Protein AF-0000000080413010 (afdb_homodimer)

Secondary structure (DSSP, 8-state):
--------S----EEESSSEEEETTBGGGSEEEEEEEE-SSS-EEEEEEES-TTTEEESS-EEEE-TTEEEEEEEEE---SGGGTT-EEEEEEEEEETTT--EEEEEEEEEEEESSS--TT----------------------------------------------/--------S----EEESSSEEEETTBGGGSEEEEEEEE-SSS-EEEEEEES-TTTEEESS-EEEE-TTEEEEEEEEE---SGGGTT-EEEEEEEEEETTT--EEEEEEEEEEEESSS--TT----------------------------------------------

InterPro domains:
  IPR000535 Major sperm protein (MSP) domain [PF00635] (22-97)
  IPR008962 PapD-like superfamily [SSF49354] (6-114)
  IPR013783 Immunoglobulin-like fold [G3DSA:2.60.40.10] (15-128)
  IPR039283 Motile sperm domain-containing protein 1/3 [PTHR34441] (8-125)

Organism: Rhodnius prolixus (NCBI:txid13249)

Structure (mmCIF, N/CA/C/O backbone):
data_AF-0000000080413010-model_v1
#
loop_
_entity.id
_entity.type
_entity.pdbx_description
1 polymer 'Motile sperm domain-containing protein 1'
#
loop_
_atom_site.group_PDB
_atom_site.id
_atom_site.type_symbol
_atom_site.label_atom_id
_atom_site.label_alt_id
_atom_site.label_comp_id
_atom_site.label_asym_id
_atom_site.label_entity_id
_atom_site.label_seq_id
_atom_site.pdbx_PDB_ins_code
_atom_site.Cartn_x
_atom_site.Cartn_y
_atom_site.Cartn_z
_atom_site.occupancy
_atom_site.B_iso_or_equiv
_atom_site.auth_seq_id
_atom_site.auth_comp_id
_atom_site.auth_asym_id
_atom_site.auth_atom_id
_atom_site.pdbx_PDB_model_num
ATOM 1 N N . MET A 1 1 ? 30.672 28.297 -2.062 1 22.7 1 MET A N 1
ATOM 2 C CA . MET A 1 1 ? 29.938 27.234 -1.365 1 22.7 1 MET A CA 1
ATOM 3 C C . MET A 1 1 ? 28.625 27.75 -0.813 1 22.7 1 MET A C 1
ATOM 5 O O . MET A 1 1 ? 28.594 28.719 -0.043 1 22.7 1 MET A O 1
ATOM 9 N N . GLN A 1 2 ? 27.594 27.922 -1.609 1 31.22 2 GLN A N 1
ATOM 10 C CA . GLN A 1 2 ? 26.359 28.547 -1.112 1 31.22 2 GLN A CA 1
ATOM 11 C C . GLN A 1 2 ? 25.953 27.938 0.227 1 31.22 2 GLN A C 1
ATOM 13 O O . GLN A 1 2 ? 26.219 26.766 0.498 1 31.22 2 GLN A O 1
ATOM 18 N N . PRO A 1 3 ? 25.844 28.703 1.317 1 36.03 3 PRO A N 1
ATOM 19 C CA . PRO A 1 3 ? 25.438 28.109 2.598 1 36.03 3 PRO A CA 1
ATOM 20 C C . PRO A 1 3 ? 24.438 26.969 2.438 1 36.03 3 PRO A C 1
ATOM 22 O O . PRO A 1 3 ? 23.609 26.984 1.523 1 36.03 3 PRO A O 1
ATOM 25 N N . GLY A 1 4 ? 24.781 25.688 2.453 1 37.66 4 GLY A N 1
ATOM 26 C CA . GLY A 1 4 ? 23.875 24.547 2.457 1 37.66 4 GLY A CA 1
ATOM 27 C C . GLY A 1 4 ? 22.516 24.875 3.029 1 37.66 4 GLY A C 1
ATOM 28 O O . GLY A 1 4 ? 22.406 25.609 4.016 1 37.66 4 GLY A O 1
ATOM 29 N N . THR A 1 5 ? 21.578 25.375 2.34 1 41.53 5 THR A N 1
ATOM 30 C CA . THR A 1 5 ? 20.234 25.703 2.773 1 41.53 5 THR A CA 1
ATOM 31 C C . THR A 1 5 ? 19.828 24.828 3.967 1 41.53 5 THR A C 1
ATOM 33 O O . THR A 1 5 ? 19.641 23.625 3.828 1 41.53 5 THR A O 1
ATOM 36 N N . ALA A 1 6 ? 20.562 24.797 5.023 1 43.78 6 ALA A N 1
ATOM 37 C CA . ALA A 1 6 ? 20.266 24.234 6.336 1 43.78 6 ALA A CA 1
ATOM 38 C C . ALA A 1 6 ? 18.766 24.312 6.629 1 43.78 6 ALA A C 1
ATOM 40 O O . ALA A 1 6 ? 18.172 25.391 6.535 1 43.78 6 ALA A O 1
ATOM 41 N N . LEU A 1 7 ? 17.938 23.391 6.223 1 51.72 7 LEU A N 1
ATOM 42 C CA . LEU A 1 7 ? 16.609 23.266 6.793 1 51.72 7 LEU A CA 1
ATOM 43 C C . LEU A 1 7 ? 16.609 23.578 8.281 1 51.72 7 LEU A C 1
ATOM 45 O O . LEU A 1 7 ? 17.016 22.75 9.094 1 51.72 7 LEU A O 1
ATOM 49 N N . ASP A 1 8 ? 17.422 24.438 8.703 1 50.59 8 ASP A N 1
ATOM 50 C CA . ASP A 1 8 ? 17.438 24.812 10.117 1 50.59 8 ASP A CA 1
ATOM 51 C C . ASP A 1 8 ? 16.047 24.672 10.727 1 50.59 8 ASP A C 1
ATOM 53 O O . ASP A 1 8 ? 15.914 24.406 11.93 1 50.59 8 ASP A O 1
ATOM 57 N N . GLY A 1 9 ? 14.938 25.031 9.977 1 58.34 9 GLY A N 1
ATOM 58 C CA . GLY A 1 9 ? 13.594 25.109 10.531 1 58.34 9 GLY A CA 1
ATOM 59 C C . GLY A 1 9 ? 12.734 23.891 10.195 1 58.34 9 GLY A C 1
ATOM 60 O O . GLY A 1 9 ? 13.133 23.047 9.391 1 58.34 9 GLY A O 1
ATOM 61 N N . LYS A 1 10 ? 11.695 23.703 11.078 1 82.38 10 LYS A N 1
ATOM 62 C CA . LYS A 1 10 ? 10.664 22.672 11.016 1 82.38 10 LYS A CA 1
ATOM 63 C C . LYS A 1 10 ? 9.977 22.656 9.656 1 82.38 10 LYS A C 1
ATOM 65 O O . LYS A 1 10 ? 9.398 23.672 9.242 1 82.38 10 LYS A O 1
ATOM 70 N N . VAL A 1 11 ? 10.492 21.875 8.664 1 91.06 11 VAL A N 1
ATOM 71 C CA . VAL A 1 11 ? 9.844 21.812 7.355 1 91.06 11 VAL A CA 1
ATOM 72 C C . VAL A 1 11 ? 8.539 21.016 7.473 1 91.06 11 VAL A C 1
ATOM 74 O O . VAL A 1 11 ? 8.406 20.141 8.336 1 91.06 11 VAL A O 1
ATOM 77 N N . PRO A 1 12 ? 7.609 21.5 6.633 1 95.31 12 PRO A N 1
ATOM 78 C CA . PRO A 1 12 ? 6.363 20.734 6.621 1 95.31 12 PRO A CA 1
ATOM 79 C C . PRO A 1 12 ? 6.551 19.297 6.121 1 95.31 12 PRO A C 1
ATOM 81 O O . PRO A 1 12 ? 7.438 19.047 5.301 1 95.31 12 PRO A O 1
ATOM 84 N N . VAL A 1 13 ? 5.812 18.453 6.656 1 97.69 13 VAL A N 1
ATOM 85 C CA . VAL A 1 13 ? 5.734 17.062 6.203 1 97.69 13 VAL A CA 1
ATOM 86 C C . VAL A 1 13 ? 4.422 16.844 5.453 1 97.69 13 VAL A C 1
ATOM 88 O O . VAL A 1 13 ? 3.342 17.094 5.992 1 97.69 13 VAL A O 1
ATOM 91 N N . PHE A 1 14 ? 4.559 16.359 4.195 1 97.62 14 PHE A N 1
ATOM 92 C CA . PHE A 1 14 ? 3.383 16.156 3.354 1 97.62 14 PHE A CA 1
ATOM 93 C C . PHE A 1 14 ? 3.051 14.672 3.23 1 97.62 14 PHE A C 1
ATOM 95 O O . PHE A 1 14 ? 3.83 13.898 2.666 1 97.62 14 PHE A O 1
ATOM 102 N N . ALA A 1 15 ? 2.012 14.312 3.781 1 98.19 15 ALA A N 1
ATOM 103 C CA . ALA A 1 15 ? 1.526 12.93 3.779 1 98.19 15 ALA A CA 1
ATOM 104 C C . ALA A 1 15 ? 0.017 12.883 3.564 1 98.19 15 ALA A C 1
ATOM 106 O O . ALA A 1 15 ? -0.732 13.625 4.203 1 98.19 15 ALA A O 1
ATOM 107 N N . PHE A 1 16 ? -0.378 12.016 2.611 1 96.94 16 PHE A N 1
ATOM 108 C CA . PHE A 1 16 ? -1.801 11.891 2.32 1 96.94 16 PHE A CA 1
ATOM 109 C C . PHE A 1 16 ? -2.209 10.43 2.23 1 96.94 16 PHE A C 1
ATOM 111 O O . PHE A 1 16 ? -1.472 9.602 1.683 1 96.94 16 PHE A O 1
ATOM 118 N N . PRO A 1 17 ? -3.424 10.086 2.662 1 96.94 17 PRO A N 1
ATOM 119 C CA . PRO A 1 17 ? -4.387 10.992 3.291 1 96.94 17 PRO A CA 1
ATOM 120 C C . PRO A 1 17 ? -3.928 11.492 4.66 1 96.94 17 PRO A C 1
ATOM 122 O O . PRO A 1 17 ? -2.857 11.094 5.137 1 96.94 17 PRO A O 1
ATOM 125 N N . SER A 1 18 ? -4.68 12.375 5.254 1 97.25 18 SER A N 1
ATOM 126 C CA . SER A 1 18 ? -4.293 13.008 6.512 1 97.25 18 SER A CA 1
ATOM 127 C C . SER A 1 18 ? -4.695 12.156 7.707 1 97.25 18 SER A C 1
ATOM 129 O O . SER A 1 18 ? -4.332 12.461 8.844 1 97.25 18 SER A O 1
ATOM 131 N N . SER A 1 19 ? -5.445 11.086 7.473 1 97.88 19 SER A N 1
ATOM 132 C CA . SER A 1 19 ? -5.824 10.109 8.484 1 97.88 19 SER A CA 1
ATOM 133 C C . SER A 1 19 ? -5.914 8.711 7.895 1 97.88 19 SER A C 1
ATOM 135 O O . SER A 1 19 ? -6.02 8.547 6.676 1 97.88 19 SER A O 1
ATOM 137 N N . VAL A 1 20 ? -5.824 7.785 8.758 1 97.88 20 VAL A N 1
ATOM 138 C CA . VAL A 1 20 ? -5.941 6.395 8.328 1 97.88 20 VAL A CA 1
ATOM 139 C C . VAL A 1 20 ? -7.117 5.73 9.039 1 97.88 20 VAL A C 1
ATOM 141 O O . VAL A 1 20 ? -7.074 5.512 10.25 1 97.88 20 VAL A O 1
ATOM 144 N N . ASP A 1 21 ? -8.086 5.41 8.289 1 97.38 21 ASP A N 1
ATOM 145 C CA . ASP A 1 21 ? -9.289 4.824 8.867 1 97.38 21 ASP A CA 1
ATOM 146 C C . ASP A 1 21 ? -9.438 3.363 8.453 1 97.38 21 ASP A C 1
ATOM 148 O O . ASP A 1 21 ? -9.258 3.02 7.285 1 97.38 21 ASP A O 1
ATOM 152 N N . PHE A 1 22 ? -9.773 2.562 9.383 1 97.69 22 PHE A N 1
ATOM 153 C CA . PHE A 1 22 ? -10.078 1.148 9.219 1 97.69 22 PHE A CA 1
ATOM 154 C C . PHE A 1 22 ? -11.516 0.852 9.633 1 97.69 22 PHE A C 1
ATOM 156 O O . PHE A 1 22 ? -12.086 1.561 10.461 1 97.69 22 PHE A O 1
ATOM 163 N N . TYR A 1 23 ? -11.969 -0.19 9.055 1 96.69 23 TYR A N 1
ATOM 164 C CA . TYR A 1 23 ? -13.336 -0.583 9.383 1 96.69 23 TYR A CA 1
ATOM 165 C C . TYR A 1 23 ? -13.414 -2.078 9.664 1 96.69 23 TYR A C 1
ATOM 167 O O . TYR A 1 23 ? -13.047 -2.896 8.82 1 96.69 23 TYR A O 1
ATOM 175 N N . LEU A 1 24 ? -13.906 -2.424 10.797 1 97.12 24 LEU A N 1
ATOM 176 C CA . LEU A 1 24 ? -13.992 -3.812 11.227 1 97.12 24 LEU A CA 1
ATOM 177 C C . LEU A 1 24 ? -14.789 -4.645 10.234 1 97.12 24 LEU A C 1
ATOM 179 O O . LEU A 1 24 ? -14.477 -5.812 9.992 1 97.12 24 LEU A O 1
ATOM 183 N N . GLY A 1 25 ? -15.758 -4.027 9.578 1 95.19 25 GLY A N 1
ATOM 184 C CA . GLY A 1 25 ? -16.641 -4.742 8.664 1 95.19 25 GLY A CA 1
ATOM 185 C C . GLY A 1 25 ? -16.125 -4.762 7.234 1 95.19 25 GLY A C 1
ATOM 186 O O . GLY A 1 25 ? -16.797 -5.281 6.336 1 95.19 25 GLY A O 1
ATOM 187 N N . SER A 1 26 ? -14.953 -4.234 6.949 1 93.56 26 SER A N 1
ATOM 188 C CA . SER A 1 26 ? -14.398 -4.164 5.602 1 93.56 26 SER A CA 1
ATOM 189 C C . SER A 1 26 ? -12.922 -4.539 5.594 1 93.56 26 SER A C 1
ATOM 191 O O . SER A 1 26 ? -12.055 -3.682 5.797 1 93.56 26 SER A O 1
ATOM 193 N N . GLN A 1 27 ? -12.648 -5.738 5.242 1 92.81 27 GLN A N 1
ATOM 194 C CA . GLN A 1 27 ? -11.289 -6.273 5.285 1 92.81 27 GLN A CA 1
ATOM 195 C C . GLN A 1 27 ? -10.367 -5.504 4.344 1 92.81 27 GLN A C 1
ATOM 197 O O . GLN A 1 27 ? -9.156 -5.453 4.562 1 92.81 27 GLN A O 1
ATOM 202 N N . SER A 1 28 ? -10.992 -4.855 3.295 1 92.56 28 SER A N 1
ATOM 203 C CA . SER A 1 28 ? -10.195 -4.109 2.324 1 92.56 28 SER A CA 1
ATOM 204 C C . SER A 1 28 ? -9.531 -2.898 2.969 1 92.56 28 SER A C 1
ATOM 206 O O . SER A 1 28 ? -8.617 -2.305 2.391 1 92.56 28 SER A O 1
ATOM 208 N N . THR A 1 29 ? -10 -2.541 4.129 1 95.31 29 THR A N 1
ATOM 209 C CA . THR A 1 29 ? -9.453 -1.356 4.781 1 95.31 29 THR A CA 1
ATOM 210 C C . THR A 1 29 ? -8.367 -1.742 5.777 1 95.31 29 THR A C 1
ATOM 212 O O . THR A 1 29 ? -7.742 -0.874 6.395 1 95.31 29 THR A O 1
ATOM 215 N N . TYR A 1 30 ? -8.117 -3.016 5.977 1 97.31 30 TYR A N 1
ATOM 216 C CA . TYR A 1 30 ? -7.18 -3.467 6.996 1 97.31 30 TYR A CA 1
ATOM 217 C C . TYR A 1 30 ? -5.75 -3.08 6.633 1 97.31 30 TYR A C 1
ATOM 219 O O . TYR A 1 30 ? -4.859 -3.104 7.484 1 97.31 30 TYR A O 1
ATOM 227 N N . LYS A 1 31 ? -5.582 -2.861 5.371 1 97.38 31 LYS A N 1
ATOM 228 C CA . LYS A 1 31 ? -4.324 -2.363 4.828 1 97.38 31 LYS A CA 1
ATOM 229 C C . LYS A 1 31 ? -4.527 -1.04 4.094 1 97.38 31 LYS A C 1
ATOM 231 O O . LYS A 1 31 ? -5.297 -0.967 3.135 1 97.38 31 LYS A O 1
ATOM 236 N N . ARG A 1 32 ? -3.846 -0.031 4.551 1 96.88 32 ARG A N 1
ATOM 237 C CA . ARG A 1 32 ? -4.012 1.3 3.975 1 96.88 32 ARG A CA 1
ATOM 238 C C . ARG A 1 32 ? -2.682 1.84 3.455 1 96.88 32 ARG A C 1
ATOM 240 O O . ARG A 1 32 ? -1.619 1.483 3.967 1 96.88 32 ARG A O 1
ATOM 247 N N . VAL A 1 33 ? -2.814 2.75 2.514 1 98.12 33 VAL A N 1
ATOM 248 C CA . VAL A 1 33 ? -1.623 3.355 1.928 1 98.12 33 VAL A CA 1
ATOM 249 C C . VAL A 1 33 ? -1.579 4.844 2.27 1 98.12 33 VAL A C 1
ATOM 251 O O . VAL A 1 33 ? -2.57 5.559 2.094 1 98.12 33 VAL A O 1
ATOM 254 N N . VAL A 1 34 ? -0.481 5.289 2.742 1 98.12 34 VAL A N 1
ATOM 255 C CA . VAL A 1 34 ? -0.185 6.711 2.908 1 98.12 34 VAL A CA 1
ATOM 256 C C . VAL A 1 34 ? 0.979 7.105 2.004 1 98.12 34 VAL A C 1
ATOM 258 O O . VAL A 1 34 ? 2.02 6.441 1.992 1 98.12 34 VAL A O 1
ATOM 261 N N . THR A 1 35 ? 0.811 8.133 1.297 1 98 35 THR A N 1
ATOM 262 C CA . THR A 1 35 ? 1.864 8.617 0.412 1 98 35 THR A CA 1
ATOM 263 C C . THR A 1 35 ? 2.613 9.781 1.052 1 98 35 THR A C 1
ATOM 265 O O . THR A 1 35 ? 2 10.766 1.466 1 98 35 THR A O 1
ATOM 268 N N . LEU A 1 36 ? 3.852 9.672 1.172 1 98.5 36 LEU A N 1
ATOM 269 C CA . LEU A 1 36 ? 4.742 10.711 1.671 1 98.5 36 LEU A CA 1
ATOM 270 C C . LEU A 1 36 ? 5.434 11.43 0.519 1 98.5 36 LEU A C 1
ATOM 272 O O . LEU A 1 36 ? 5.992 10.789 -0.375 1 98.5 36 LEU A O 1
ATOM 276 N N . TYR A 1 37 ? 5.422 12.742 0.622 1 97.88 37 TYR A N 1
ATOM 277 C CA . TYR A 1 37 ? 5.988 13.539 -0.458 1 97.88 37 TYR A CA 1
ATOM 278 C C . TYR A 1 37 ? 7.223 14.305 0.015 1 97.88 37 TYR A C 1
ATOM 280 O O . TYR A 1 37 ? 7.242 14.828 1.128 1 97.88 37 TYR A O 1
ATOM 288 N N . ASN A 1 38 ? 8.203 14.359 -0.844 1 97.81 38 ASN A N 1
ATOM 289 C CA . ASN A 1 38 ? 9.32 15.297 -0.725 1 97.81 38 ASN A CA 1
ATOM 290 C C . ASN A 1 38 ? 9.289 16.344 -1.824 1 97.81 38 ASN A C 1
ATOM 292 O O . ASN A 1 38 ? 9.781 16.125 -2.93 1 97.81 38 ASN A O 1
ATOM 296 N N . PRO A 1 39 ? 8.727 17.438 -1.477 1 96.62 39 PRO A N 1
ATOM 297 C CA . PRO A 1 39 ? 8.633 18.484 -2.498 1 96.62 39 PRO A CA 1
ATOM 298 C C . PRO A 1 39 ? 9.914 19.297 -2.639 1 96.62 39 PRO A C 1
ATOM 300 O O . PRO A 1 39 ? 9.984 20.219 -3.449 1 96.62 39 PRO A O 1
ATOM 303 N N . TYR A 1 40 ? 10.828 18.859 -1.903 1 94.38 40 TYR A N 1
ATOM 304 C CA . TYR A 1 40 ? 12.047 19.656 -1.827 1 94.38 40 TYR A CA 1
ATOM 305 C C . TYR A 1 40 ? 13.055 19.219 -2.877 1 94.38 40 TYR A C 1
ATOM 307 O O . TYR A 1 40 ? 12.906 18.156 -3.49 1 94.38 40 TYR A O 1
ATOM 315 N N . GLU A 1 41 ? 14.078 19.969 -3.16 1 95.38 41 GLU A N 1
ATOM 316 C CA 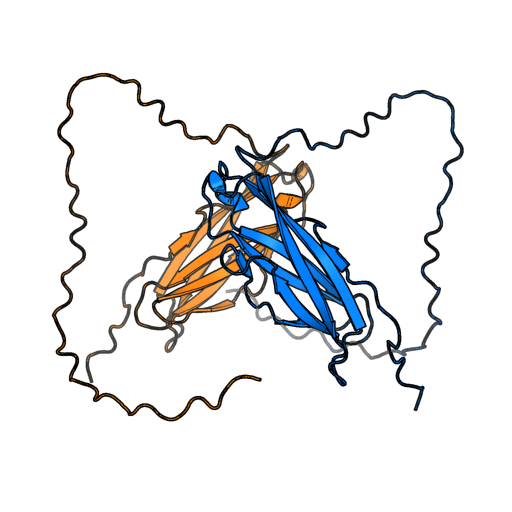. GLU A 1 41 ? 15.094 19.719 -4.176 1 95.38 41 GLU A CA 1
ATOM 317 C C . GLU A 1 41 ? 16.266 18.938 -3.598 1 95.38 41 GLU A C 1
ATOM 319 O O . GLU A 1 41 ? 17.312 18.797 -4.246 1 95.38 41 GLU A O 1
ATOM 324 N N . PHE A 1 42 ? 16.172 18.516 -2.428 1 94.25 42 PHE A N 1
ATOM 325 C CA . PHE A 1 42 ? 17.172 17.672 -1.771 1 94.25 42 PHE A CA 1
ATOM 326 C C . PHE A 1 42 ? 16.516 16.438 -1.171 1 94.25 42 PHE A C 1
ATOM 328 O O . PHE A 1 42 ? 15.32 16.422 -0.898 1 94.25 42 PHE A O 1
ATOM 335 N N . ALA A 1 43 ? 17.328 15.422 -1.022 1 97.38 43 ALA A N 1
ATOM 336 C CA . ALA A 1 43 ? 16.812 14.18 -0.441 1 97.38 43 ALA A CA 1
ATOM 337 C C . ALA A 1 43 ? 16.531 14.352 1.047 1 97.38 43 ALA A C 1
ATOM 339 O O . ALA A 1 43 ? 17.203 15.125 1.732 1 97.38 43 ALA A O 1
ATOM 340 N N . VAL A 1 44 ? 15.562 13.609 1.462 1 97.44 44 VAL A N 1
ATOM 341 C CA . VAL A 1 44 ? 15.242 13.594 2.887 1 97.44 44 VAL A CA 1
ATOM 342 C C . VAL A 1 44 ? 15.109 12.148 3.363 1 97.44 44 VAL A C 1
ATOM 344 O O . VAL A 1 44 ? 14.789 11.258 2.576 1 97.44 44 VAL A O 1
ATOM 347 N N . ARG A 1 45 ? 15.375 11.922 4.609 1 98.12 45 ARG A N 1
ATOM 348 C CA . ARG A 1 45 ? 15.078 10.656 5.277 1 98.12 45 ARG A CA 1
ATOM 349 C C . ARG A 1 45 ? 13.773 10.742 6.062 1 98.12 45 ARG A C 1
ATOM 351 O O . ARG A 1 45 ? 13.375 11.828 6.484 1 98.12 45 ARG A O 1
ATOM 358 N N . PHE A 1 46 ? 13.148 9.609 6.133 1 98.38 46 PHE A N 1
ATOM 359 C CA . PHE A 1 46 ? 11.961 9.578 6.969 1 98.38 46 PHE A CA 1
ATOM 360 C C . PHE A 1 46 ? 12.008 8.414 7.945 1 98.38 46 PHE A C 1
ATOM 362 O O . PHE A 1 46 ? 12.672 7.41 7.688 1 98.38 46 PHE A O 1
ATOM 369 N N . LYS A 1 47 ? 11.273 8.547 9.055 1 98.5 47 LYS A N 1
ATOM 370 C CA . LYS A 1 47 ? 10.992 7.504 10.039 1 98.5 47 LYS A CA 1
ATOM 371 C C . LYS A 1 47 ? 9.555 7.594 10.531 1 98.5 47 LYS A C 1
ATOM 373 O O . LYS A 1 47 ? 9.047 8.688 10.789 1 98.5 47 LYS A O 1
ATOM 378 N N . VAL A 1 48 ? 8.953 6.465 10.703 1 98.81 48 VAL A N 1
ATOM 379 C CA . VAL A 1 48 ? 7.574 6.418 11.172 1 98.81 48 VAL A CA 1
ATOM 380 C C . VAL A 1 48 ? 7.52 5.75 12.547 1 98.81 48 VAL A C 1
ATOM 382 O O . VAL A 1 48 ? 8.094 4.676 12.742 1 98.81 48 VAL A O 1
ATOM 385 N N . TYR A 1 49 ? 6.867 6.465 13.414 1 98.44 49 TYR A N 1
ATOM 386 C CA . TYR A 1 49 ? 6.594 5.938 14.742 1 98.44 49 TYR A CA 1
ATOM 387 C C . TYR A 1 49 ? 5.102 5.703 14.945 1 98.44 49 TYR A C 1
ATOM 389 O O . TYR A 1 49 ? 4.277 6.234 14.195 1 98.44 49 TYR A O 1
ATOM 397 N N . CYS A 1 50 ? 4.809 4.879 15.938 1 98.44 50 CYS A N 1
ATOM 398 C CA . CYS A 1 50 ? 3.418 4.57 16.234 1 98.44 50 CYS A CA 1
ATOM 399 C C . CYS A 1 50 ? 3.178 4.566 17.75 1 98.44 50 CYS A C 1
ATOM 401 O O . CYS A 1 50 ? 3.998 4.051 18.516 1 98.44 50 CYS A O 1
ATOM 403 N N . THR A 1 51 ? 2.023 5.078 18.125 1 98.44 51 THR A N 1
ATOM 404 C CA . THR A 1 51 ? 1.683 5.105 19.547 1 98.44 51 THR A CA 1
ATOM 405 C C . THR A 1 51 ? 1.19 3.74 20.016 1 98.44 51 THR A C 1
ATOM 407 O O . THR A 1 51 ? 1.103 3.48 21.219 1 98.44 51 THR A O 1
ATOM 410 N N . ALA A 1 52 ? 0.836 2.855 19.125 1 98.25 52 ALA A N 1
ATOM 411 C CA . ALA A 1 52 ? 0.321 1.53 19.453 1 98.25 52 ALA A CA 1
ATOM 412 C C . ALA A 1 52 ? 0.918 0.465 18.531 1 98.25 52 ALA A C 1
ATOM 414 O O . ALA A 1 52 ? 0.197 -0.189 17.781 1 98.25 52 ALA A O 1
ATOM 415 N N . PRO A 1 53 ? 2.205 0.162 18.688 1 97.56 53 PRO A N 1
ATOM 416 C CA . PRO A 1 53 ? 2.912 -0.757 17.781 1 97.56 53 PRO A CA 1
ATOM 417 C C . PRO A 1 53 ? 2.418 -2.197 17.906 1 97.56 53 PRO A C 1
ATOM 419 O O . PRO A 1 53 ? 2.736 -3.037 17.062 1 97.56 53 PRO A O 1
ATOM 422 N N . ASP A 1 54 ? 1.648 -2.455 18.953 1 97.69 54 ASP A N 1
ATOM 423 C CA . ASP A 1 54 ? 1.068 -3.785 19.109 1 97.69 54 ASP A CA 1
ATOM 424 C C . ASP A 1 54 ? -0.106 -3.982 18.141 1 97.69 54 ASP A C 1
ATOM 426 O O . ASP A 1 54 ? -0.478 -5.117 17.844 1 97.69 54 ASP A O 1
ATOM 430 N N . LYS A 1 55 ? -0.714 -2.877 17.719 1 98.44 55 LYS A N 1
ATOM 431 C CA . LYS A 1 55 ? -1.915 -2.93 16.891 1 98.44 55 LYS A CA 1
ATOM 432 C C . LYS A 1 55 ? -1.564 -2.824 15.406 1 98.44 55 LYS A C 1
ATOM 434 O O . LYS A 1 55 ? -2.295 -3.332 14.555 1 98.44 55 LYS A O 1
ATOM 439 N N . TYR A 1 56 ? -0.432 -2.158 15.18 1 98.44 56 TYR A N 1
ATOM 440 C CA . TYR A 1 56 ? -0.172 -1.779 13.797 1 98.44 56 TYR A CA 1
ATOM 441 C C . TYR A 1 56 ? 1.18 -2.309 13.336 1 98.44 56 TYR A C 1
ATOM 443 O O . TYR A 1 56 ? 2.113 -2.43 14.133 1 98.44 56 TYR A O 1
ATOM 451 N N . ILE A 1 57 ? 1.23 -2.58 12.055 1 97.38 57 ILE A N 1
ATOM 452 C CA . ILE A 1 57 ? 2.492 -2.818 11.359 1 97.38 57 ILE A CA 1
ATOM 453 C C . ILE A 1 57 ? 2.643 -1.831 10.203 1 97.38 57 ILE A C 1
ATOM 455 O O . ILE A 1 57 ? 1.724 -1.666 9.398 1 97.38 57 ILE A O 1
ATOM 459 N N . VAL A 1 58 ? 3.729 -1.154 10.156 1 98.12 58 VAL A N 1
ATOM 460 C CA . VAL A 1 58 ? 4.082 -0.319 9.016 1 98.12 58 VAL A CA 1
ATOM 461 C C . VAL A 1 58 ? 5.176 -1 8.195 1 98.12 58 VAL A C 1
ATOM 463 O O . VAL A 1 58 ? 6.246 -1.32 8.719 1 98.12 58 VAL A O 1
ATOM 466 N N . VAL A 1 59 ? 4.891 -1.153 6.906 1 95.81 59 VAL A N 1
ATOM 467 C CA . VAL A 1 59 ? 5.871 -1.806 6.047 1 95.81 59 VAL A CA 1
ATOM 468 C C . VAL A 1 59 ? 6.977 -0.817 5.68 1 95.81 59 VAL A C 1
ATOM 470 O O . VAL A 1 59 ? 6.699 0.279 5.188 1 95.81 59 VAL A O 1
ATOM 473 N N . ASP A 1 60 ? 8.211 -1.137 5.93 1 94.75 60 ASP A N 1
ATOM 474 C CA . ASP A 1 60 ? 9.383 -0.3 5.66 1 94.75 60 ASP A CA 1
ATOM 475 C C . ASP A 1 60 ? 9.211 1.086 6.281 1 94.75 60 ASP A C 1
ATOM 477 O O . ASP A 1 60 ? 9.18 2.09 5.566 1 94.75 60 ASP A O 1
ATOM 481 N N . PRO A 1 61 ? 9.203 1.171 7.629 1 98.19 61 PRO A N 1
ATOM 482 C CA . PRO A 1 61 ? 8.875 2.412 8.336 1 98.19 61 PRO A CA 1
ATOM 483 C C . PRO A 1 61 ? 9.992 3.443 8.273 1 98.19 61 PRO A C 1
ATOM 485 O O . PRO A 1 61 ? 9.836 4.566 8.758 1 98.19 61 PRO A O 1
ATOM 488 N N . GLU A 1 62 ? 11.141 3.162 7.672 1 98.38 62 GLU A N 1
ATOM 489 C CA . GLU A 1 62 ? 12.219 4.129 7.512 1 98.38 62 GLU A CA 1
ATOM 490 C C . GLU A 1 62 ? 12.852 4.023 6.125 1 98.38 62 GLU A C 1
ATOM 492 O O . GLU A 1 62 ? 12.844 2.951 5.512 1 98.38 62 GLU A O 1
ATOM 497 N N . GLY A 1 63 ? 13.273 5.211 5.672 1 98.06 63 GLY A N 1
ATOM 498 C CA . GLY A 1 63 ? 13.891 5.254 4.359 1 98.06 63 GLY A CA 1
ATOM 499 C C . GLY A 1 63 ? 14.219 6.664 3.902 1 98.06 63 GLY A C 1
ATOM 500 O O . GLY A 1 63 ? 14.305 7.582 4.719 1 98.06 63 GLY A O 1
ATOM 501 N N . SER A 1 64 ? 14.57 6.758 2.631 1 98.19 64 SER A N 1
ATOM 502 C CA . SER A 1 64 ? 14.883 8.039 2.006 1 98.19 64 SER A CA 1
ATOM 503 C C . SER A 1 64 ? 13.906 8.352 0.874 1 98.19 64 SER A C 1
ATOM 505 O O . SER A 1 64 ? 13.328 7.438 0.277 1 98.19 64 SER A O 1
ATOM 507 N N . ILE A 1 65 ? 13.742 9.562 0.715 1 98.12 65 ILE A N 1
ATOM 508 C CA . ILE A 1 65 ? 12.93 10.047 -0.401 1 98.12 65 ILE A CA 1
ATOM 509 C C . ILE A 1 65 ? 13.766 10.969 -1.283 1 98.12 65 ILE A C 1
ATOM 511 O O . ILE A 1 65 ? 14.336 11.945 -0.799 1 98.12 65 ILE A O 1
ATOM 515 N N . LYS A 1 66 ? 13.828 10.609 -2.535 1 98.06 66 LYS A N 1
ATOM 516 C CA . LYS A 1 66 ? 14.57 11.422 -3.496 1 98.06 66 LYS A CA 1
ATOM 517 C C . LYS A 1 66 ? 13.922 12.797 -3.674 1 98.06 66 LYS A C 1
ATOM 519 O O . LYS A 1 66 ? 12.758 12.984 -3.32 1 98.06 66 LYS A O 1
ATOM 524 N N . PRO A 1 67 ? 14.711 13.82 -4.145 1 97.88 67 PRO A N 1
ATOM 525 C CA . PRO A 1 67 ? 14.133 15.133 -4.414 1 97.88 67 PRO A CA 1
ATOM 526 C C . PRO A 1 67 ? 12.914 15.07 -5.34 1 97.88 67 PRO A C 1
ATOM 528 O O . PRO A 1 67 ? 12.93 14.344 -6.336 1 97.88 67 PRO A O 1
ATOM 531 N N . MET A 1 68 ? 11.883 15.773 -4.945 1 97.75 68 MET A N 1
ATOM 532 C CA . MET A 1 68 ? 10.695 15.945 -5.77 1 97.75 68 MET A CA 1
ATOM 533 C C . MET A 1 68 ? 10.039 14.602 -6.07 1 97.75 68 MET A C 1
ATOM 535 O O . MET A 1 68 ? 9.5 14.398 -7.16 1 97.75 68 MET A O 1
ATOM 539 N N . CYS A 1 69 ? 10.078 13.68 -5.145 1 98 69 CYS A N 1
ATOM 540 C CA . CYS A 1 69 ? 9.484 12.359 -5.309 1 98 69 CYS A CA 1
ATOM 541 C C . CYS A 1 69 ? 8.594 12.008 -4.125 1 98 69 CYS A C 1
ATOM 543 O O . CYS A 1 69 ? 8.516 12.766 -3.156 1 98 69 CYS A O 1
ATOM 545 N N . GLN A 1 70 ? 7.891 11.031 -4.34 1 97.69 70 GLN A N 1
ATOM 546 C CA . GLN A 1 70 ? 7.035 10.516 -3.275 1 97.69 70 GLN A CA 1
ATOM 547 C C . GLN A 1 70 ? 7.301 9.039 -3.025 1 97.69 70 GLN A C 1
ATOM 549 O O . GLN A 1 70 ? 7.91 8.359 -3.857 1 97.69 70 GLN A O 1
ATOM 554 N N . ILE A 1 71 ? 6.91 8.492 -1.895 1 97.38 71 ILE A N 1
ATOM 555 C CA . ILE A 1 71 ? 6.906 7.059 -1.606 1 97.38 71 ILE A CA 1
ATOM 556 C C . ILE A 1 71 ? 5.559 6.66 -1.006 1 97.38 71 ILE A C 1
ATOM 558 O O . ILE A 1 71 ? 4.887 7.477 -0.374 1 97.38 71 ILE A O 1
ATOM 562 N N . ASP A 1 72 ? 5.109 5.41 -1.24 1 97.31 72 ASP A N 1
ATOM 563 C CA . ASP A 1 72 ? 3.904 4.836 -0.649 1 97.31 72 ASP A CA 1
ATOM 564 C C . ASP A 1 72 ? 4.246 3.941 0.538 1 97.31 72 ASP A C 1
ATOM 566 O O . ASP A 1 72 ? 5.055 3.018 0.413 1 97.31 72 ASP A O 1
ATOM 570 N N . LEU A 1 73 ? 3.691 4.215 1.66 1 97.88 73 LEU A N 1
ATOM 571 C CA . LEU A 1 73 ? 3.836 3.404 2.865 1 97.88 73 LEU A CA 1
ATOM 572 C C . LEU A 1 73 ? 2.561 2.621 3.15 1 97.88 73 LEU A C 1
ATOM 574 O O . LEU A 1 73 ? 1.458 3.166 3.057 1 97.88 73 LEU A O 1
ATOM 578 N N . VAL A 1 74 ? 2.732 1.365 3.453 1 98.25 74 VAL A N 1
ATOM 579 C CA . VAL A 1 74 ? 1.576 0.527 3.752 1 98.25 74 VAL A CA 1
ATOM 580 C C . VAL A 1 74 ? 1.429 0.37 5.266 1 98.25 74 VAL A C 1
ATOM 582 O O . VAL A 1 74 ? 2.381 -0.011 5.949 1 98.25 74 VAL A O 1
ATOM 585 N N . PHE A 1 75 ? 0.254 0.668 5.711 1 98.12 75 PHE A N 1
ATOM 586 C CA . PHE A 1 75 ? -0.12 0.54 7.113 1 98.12 75 PHE A CA 1
ATOM 587 C C . PHE A 1 75 ? -1.128 -0.587 7.305 1 98.12 75 PHE A C 1
ATOM 589 O O . PHE A 1 75 ? -2.178 -0.604 6.66 1 98.12 75 PHE A O 1
ATOM 596 N N . ARG A 1 76 ? -0.795 -1.509 8.258 1 98.19 76 ARG A N 1
ATOM 597 C CA . ARG A 1 76 ? -1.68 -2.637 8.539 1 98.19 76 ARG A CA 1
ATOM 598 C C . ARG A 1 76 ? -2.215 -2.576 9.961 1 98.19 76 ARG A C 1
ATOM 600 O O . ARG A 1 76 ? -1.465 -2.301 10.898 1 98.19 76 ARG A O 1
ATOM 607 N N . HIS A 1 77 ? -3.496 -2.684 10.094 1 98.44 77 HIS A N 1
ATOM 608 C CA . HIS A 1 77 ? -4.062 -2.932 11.414 1 98.44 77 HIS A CA 1
ATOM 609 C C . HIS A 1 77 ? -4.125 -4.426 11.711 1 98.44 77 HIS A C 1
ATOM 611 O O . HIS A 1 77 ? -4.82 -5.172 11.023 1 98.44 77 HIS A O 1
ATOM 617 N N . ASN A 1 78 ? -3.498 -4.906 12.766 1 97.56 78 ASN A N 1
ATOM 618 C CA . ASN A 1 78 ? -3.373 -6.332 13.055 1 97.56 78 ASN A CA 1
ATOM 619 C C . ASN A 1 78 ? -4.207 -6.738 14.266 1 97.56 78 ASN A C 1
ATOM 621 O O . ASN A 1 78 ? -4.152 -7.887 14.703 1 97.56 78 ASN A O 1
ATOM 625 N N . ALA A 1 79 ? -4.91 -5.844 14.797 1 98.19 79 ALA A N 1
ATOM 626 C CA . ALA A 1 79 ? -5.754 -6.098 15.961 1 98.19 79 ALA A CA 1
ATOM 627 C C . ALA A 1 79 ? -7.191 -5.656 15.711 1 98.19 79 ALA A C 1
ATOM 629 O O . ALA A 1 79 ? -7.723 -4.809 16.438 1 98.19 79 ALA A O 1
ATOM 630 N N . LEU A 1 80 ? -7.77 -6.332 14.797 1 97.25 80 LEU A N 1
ATOM 631 C CA . LEU A 1 80 ? -9.117 -6 14.352 1 97.25 80 LEU A CA 1
ATOM 632 C C . LEU A 1 80 ? -10.164 -6.672 15.242 1 97.25 80 LEU A C 1
ATOM 634 O O . LEU A 1 80 ? -10.703 -7.723 14.883 1 97.25 80 LEU A O 1
ATOM 638 N N . ILE A 1 81 ? -10.43 -6.188 16.328 1 97.62 81 ILE A N 1
ATOM 639 C CA . ILE A 1 81 ? -11.414 -6.703 17.281 1 97.62 81 ILE A CA 1
ATOM 640 C C . ILE A 1 81 ? -12.297 -5.562 17.766 1 97.62 81 ILE A C 1
ATOM 642 O O . ILE A 1 81 ? -11.867 -4.406 17.828 1 97.62 81 ILE A O 1
ATOM 646 N N . PRO A 1 82 ? -13.516 -5.793 18.109 1 97.5 82 PRO A N 1
ATOM 647 C CA . PRO A 1 82 ? -14.461 -4.766 18.547 1 97.5 82 PRO A CA 1
ATOM 648 C C . PRO A 1 82 ? -13.922 -3.904 19.688 1 97.5 82 PRO A C 1
ATOM 650 O O . PRO A 1 82 ? -14.195 -2.703 19.734 1 97.5 82 PRO A O 1
ATOM 653 N N . ALA A 1 83 ? -13.117 -4.422 20.578 1 97.88 83 ALA A N 1
ATOM 654 C CA . ALA A 1 83 ? -12.578 -3.695 21.734 1 97.88 83 ALA A CA 1
ATOM 655 C C . ALA A 1 83 ? -11.672 -2.553 21.281 1 97.88 83 ALA A C 1
ATOM 657 O O . ALA A 1 83 ? -11.453 -1.597 22.031 1 97.88 83 ALA A O 1
ATOM 658 N N . ASN A 1 84 ? -11.172 -2.637 20.062 1 98.38 84 ASN A N 1
ATOM 659 C CA . ASN A 1 84 ? -10.258 -1.619 19.562 1 98.38 84 ASN A CA 1
ATOM 660 C C . ASN A 1 84 ? -10.977 -0.602 18.688 1 98.38 84 ASN A C 1
ATOM 662 O O . ASN A 1 84 ? -10.352 0.295 18.125 1 98.38 84 ASN A O 1
ATOM 666 N N . CYS A 1 85 ? -12.25 -0.73 18.562 1 97.94 85 CYS A N 1
ATOM 667 C CA . CYS A 1 85 ? -13.016 0.216 17.75 1 97.94 85 CYS A CA 1
ATOM 668 C C . CYS A 1 85 ? -13.125 1.565 18.453 1 97.94 85 CYS A C 1
ATOM 670 O O . CYS A 1 85 ? -13.211 1.627 19.688 1 97.94 85 CYS A O 1
ATOM 672 N N . ASN A 1 86 ? -13.094 2.594 17.641 1 97.75 86 ASN A N 1
ATOM 673 C CA . ASN A 1 86 ? -13.281 3.98 18.062 1 97.75 86 ASN A CA 1
ATOM 674 C C . ASN A 1 86 ? -12.133 4.457 18.938 1 97.75 86 ASN A C 1
ATOM 676 O O . ASN A 1 86 ? -12.312 5.348 19.781 1 97.75 86 ASN A O 1
ATOM 680 N N . VAL A 1 87 ? -11.102 3.756 18.953 1 97.44 87 VAL A N 1
ATOM 681 C CA . VAL A 1 87 ? -9.859 4.199 19.578 1 97.44 87 VAL A CA 1
ATOM 682 C C . VAL A 1 87 ? -8.953 4.828 18.516 1 97.44 87 VAL A C 1
ATOM 684 O O . VAL A 1 87 ? -8.711 4.234 17.469 1 97.44 87 VAL A O 1
ATOM 687 N N . THR A 1 88 ? -8.562 5.988 18.75 1 98.44 88 THR A N 1
ATOM 688 C CA . THR A 1 88 ? -7.707 6.684 17.797 1 98.44 88 THR A CA 1
ATOM 689 C C . THR A 1 88 ? -6.25 6.664 18.25 1 98.44 88 THR A C 1
ATOM 691 O O . THR A 1 88 ? -5.914 7.223 19.297 1 98.44 88 THR A O 1
ATOM 694 N N . ASP A 1 89 ? -5.43 6.059 17.578 1 98.62 89 ASP A N 1
ATOM 695 C CA . ASP A 1 89 ? -3.979 6.066 17.75 1 98.62 89 ASP A CA 1
ATOM 696 C C . ASP A 1 89 ? -3.32 7.043 16.766 1 98.62 89 ASP A C 1
ATOM 698 O O . ASP A 1 89 ? -4.012 7.746 16.031 1 98.62 89 ASP A O 1
ATOM 702 N N . LYS A 1 90 ? -1.97 7.105 16.781 1 98.69 90 LYS A N 1
ATOM 703 C CA . LYS A 1 90 ? -1.272 8.055 15.93 1 98.69 9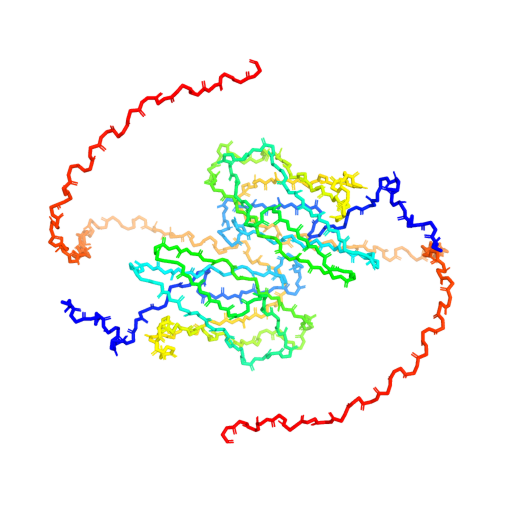0 LYS A CA 1
ATOM 704 C C . LYS A 1 90 ? -0.016 7.438 15.328 1 98.69 90 LYS A C 1
ATOM 706 O O . LYS A 1 90 ? 0.677 6.656 15.984 1 98.69 90 LYS A O 1
ATOM 711 N N . PHE A 1 91 ? 0.247 7.875 14.102 1 98.62 91 PHE A N 1
ATOM 712 C CA . PHE A 1 91 ? 1.553 7.68 13.484 1 98.62 91 PHE A CA 1
ATOM 713 C C . PHE A 1 91 ? 2.324 8.992 13.422 1 98.62 91 PHE A C 1
ATOM 715 O O . PHE A 1 91 ? 1.81 10 12.93 1 98.62 91 PHE A O 1
ATOM 722 N N . ARG A 1 92 ? 3.496 8.969 13.906 1 98.62 92 ARG A N 1
ATOM 723 C CA . ARG A 1 92 ? 4.371 10.133 13.766 1 98.62 92 ARG A CA 1
ATOM 724 C C . ARG A 1 92 ? 5.379 9.93 12.641 1 98.62 92 ARG A C 1
ATOM 726 O O . ARG A 1 92 ? 6.176 8.992 12.68 1 98.62 92 ARG A O 1
ATOM 733 N N . ILE A 1 93 ? 5.297 10.766 11.656 1 98.44 93 ILE A N 1
ATOM 734 C CA . ILE A 1 93 ? 6.262 10.773 10.562 1 98.44 93 ILE A CA 1
ATOM 735 C C . ILE A 1 93 ? 7.312 11.852 10.805 1 98.44 93 ILE A C 1
ATOM 737 O O . ILE A 1 93 ? 6.98 13.039 10.906 1 98.44 93 ILE A O 1
ATOM 741 N N . GLN A 1 94 ? 8.477 11.414 10.867 1 97.81 94 GLN A N 1
ATOM 742 C CA . GLN A 1 94 ? 9.586 12.344 11.031 1 97.81 94 GLN A CA 1
ATOM 743 C C . GLN A 1 94 ? 10.43 12.422 9.758 1 97.81 94 GLN A C 1
ATOM 745 O O .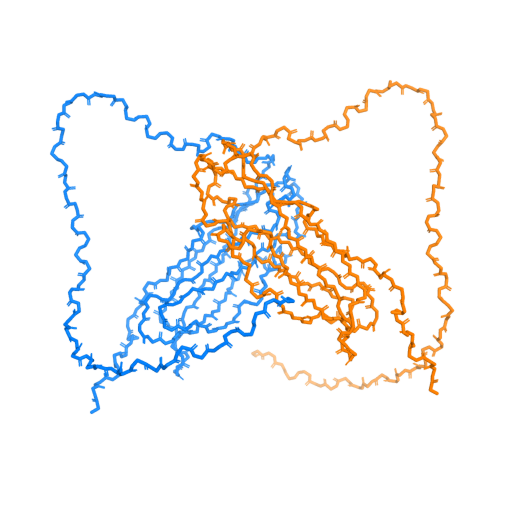 GLN A 1 94 ? 10.766 11.398 9.172 1 97.81 94 GLN A O 1
ATOM 750 N N . LEU A 1 95 ? 10.703 13.617 9.367 1 97.75 95 LEU A N 1
ATOM 751 C CA . LEU A 1 95 ? 11.688 13.852 8.32 1 97.75 95 LEU A CA 1
ATOM 752 C C . LEU A 1 95 ? 13.039 14.242 8.914 1 97.75 95 LEU A C 1
ATOM 754 O O . LEU A 1 95 ? 13.094 15.016 9.875 1 97.75 95 LEU A O 1
ATOM 758 N N . GLN A 1 96 ? 14.031 13.695 8.32 1 96.94 96 GLN A N 1
ATOM 759 C CA . GLN A 1 96 ? 15.391 13.984 8.766 1 96.94 96 GLN A CA 1
ATOM 760 C C . GLN A 1 96 ? 16.266 14.438 7.598 1 96.94 96 GLN A C 1
ATOM 762 O O . GLN A 1 96 ? 16.094 13.977 6.469 1 96.94 96 GLN A O 1
ATOM 767 N N . ASP A 1 97 ? 17.156 15.305 7.996 1 93.88 97 ASP A N 1
ATOM 768 C CA . ASP A 1 97 ? 18.188 15.641 7.012 1 93.88 97 ASP A CA 1
ATOM 769 C C . ASP A 1 97 ? 18.969 14.398 6.605 1 93.88 97 ASP A C 1
ATOM 771 O O . ASP A 1 97 ? 19.344 13.594 7.453 1 93.88 97 ASP A O 1
ATOM 775 N N . HIS A 1 98 ? 19.156 14.352 5.348 1 91.38 98 HIS A N 1
ATOM 776 C CA . HIS A 1 98 ? 19.797 13.148 4.824 1 91.38 98 HIS A CA 1
ATOM 777 C C . HIS A 1 98 ? 21.234 13.047 5.309 1 91.38 98 HIS A C 1
ATOM 779 O O . HIS A 1 98 ? 21.719 11.953 5.637 1 91.38 98 HIS A O 1
ATOM 785 N N . ALA A 1 99 ? 21.891 14.141 5.414 1 88.38 99 ALA A N 1
ATOM 786 C CA . ALA A 1 99 ? 23.328 14.148 5.742 1 88.38 99 ALA A CA 1
ATOM 787 C C . ALA A 1 99 ? 23.531 14.156 7.254 1 88.38 99 ALA A C 1
ATOM 789 O O . ALA A 1 99 ? 24.297 13.344 7.781 1 88.38 99 ALA A O 1
ATOM 790 N N . THR A 1 100 ? 22.844 15.039 8 1 90.25 100 THR A N 1
ATOM 791 C CA . THR A 1 100 ? 23.109 15.266 9.414 1 90.25 100 THR A CA 1
ATOM 792 C C . THR A 1 100 ? 22.219 14.383 10.289 1 90.25 100 THR A C 1
ATOM 794 O O . THR A 1 100 ? 22.484 14.227 11.484 1 90.25 100 THR A O 1
ATOM 797 N N . LYS A 1 101 ? 21.125 13.836 9.727 1 90 101 LYS A N 1
ATOM 798 C CA . LYS A 1 101 ? 20.188 12.977 10.43 1 90 101 LYS A CA 1
ATOM 799 C C . LYS A 1 101 ? 19.391 13.766 11.469 1 90 101 LYS A C 1
ATOM 801 O O . LYS A 1 101 ? 18.688 13.18 12.305 1 90 101 LYS A O 1
ATOM 806 N N . GLN A 1 102 ? 19.531 15.062 11.398 1 93.75 102 GLN A N 1
ATOM 807 C CA . GLN A 1 102 ? 18.734 15.898 12.281 1 93.75 102 GLN A CA 1
ATOM 808 C C . GLN A 1 102 ? 17.266 15.914 11.836 1 93.75 102 GLN A C 1
ATOM 810 O O . GLN A 1 102 ? 16.984 15.977 10.641 1 93.75 102 GLN A O 1
ATOM 815 N N . VAL A 1 103 ? 16.422 15.883 12.82 1 95.44 103 VAL A N 1
ATOM 816 C CA . VAL A 1 103 ? 15 15.953 12.516 1 95.44 103 VAL A CA 1
ATOM 817 C C . VAL A 1 103 ? 14.656 17.328 11.961 1 95.44 103 VAL A C 1
ATOM 819 O O . VAL A 1 103 ? 14.984 18.359 12.57 1 95.44 103 VAL A O 1
ATOM 822 N N . ILE A 1 104 ? 14.047 17.359 10.836 1 96.25 104 ILE A N 1
ATOM 823 C CA . ILE A 1 104 ? 13.766 18.656 10.227 1 96.25 104 ILE A CA 1
ATOM 824 C C . ILE A 1 104 ? 12.25 18.859 10.125 1 96.25 104 ILE A C 1
ATOM 826 O O . ILE A 1 104 ? 11.789 19.938 9.758 1 96.25 104 ILE A O 1
ATOM 830 N N . GLY A 1 105 ? 11.359 17.891 10.383 1 96.62 105 GLY A N 1
ATOM 831 C CA . GLY A 1 105 ? 9.914 17.984 10.336 1 96.62 105 GLY A CA 1
ATOM 832 C C . GLY A 1 105 ? 9.203 16.812 10.961 1 96.62 105 GLY A C 1
ATOM 833 O O . GLY A 1 105 ? 9.781 15.727 11.086 1 96.62 105 GLY A O 1
ATOM 834 N N . LYS A 1 106 ? 7.957 17.094 11.398 1 96.75 106 LYS A N 1
ATOM 835 C CA . LYS A 1 106 ? 7.137 16.031 11.984 1 96.75 106 LYS A CA 1
ATOM 836 C C . LYS A 1 106 ? 5.664 16.234 11.641 1 96.75 106 LYS A C 1
ATOM 838 O O . LYS A 1 106 ? 5.207 17.359 11.453 1 96.75 106 LYS A O 1
ATOM 843 N N . LYS A 1 107 ? 5.039 15.156 11.453 1 97.5 107 LYS A N 1
ATOM 844 C CA . LYS A 1 107 ? 3.594 15.156 11.25 1 97.5 107 LYS A CA 1
ATOM 845 C C . LYS A 1 107 ? 2.949 13.945 11.93 1 97.5 107 LYS A C 1
ATOM 847 O O . LYS A 1 107 ? 3.441 12.82 11.805 1 97.5 107 LYS A O 1
ATOM 852 N N . ASP A 1 108 ? 1.923 14.172 12.68 1 98.44 108 ASP A N 1
ATOM 853 C CA . ASP A 1 108 ? 1.127 13.102 13.266 1 98.44 108 ASP A CA 1
ATOM 854 C C . ASP A 1 108 ? -0.112 12.805 12.43 1 98.44 108 ASP A C 1
ATOM 856 O O . ASP A 1 108 ? -0.814 13.727 12.008 1 98.44 108 ASP A O 1
ATOM 860 N N . ILE A 1 109 ? -0.324 11.602 12.18 1 98.5 109 ILE A N 1
ATOM 861 C CA . ILE A 1 109 ? -1.485 11.148 11.422 1 98.5 109 ILE A CA 1
ATOM 862 C C . ILE A 1 109 ? -2.359 10.258 12.305 1 98.5 109 ILE A C 1
ATOM 864 O O . ILE A 1 109 ? -1.919 9.203 12.773 1 98.5 109 ILE A O 1
ATOM 868 N N . PRO A 1 110 ? -3.57 10.633 12.531 1 98.81 110 PRO A N 1
ATOM 869 C CA . PRO A 1 110 ? -4.457 9.789 13.336 1 98.81 110 PRO A CA 1
ATOM 870 C C . PRO A 1 110 ? -4.855 8.5 12.625 1 98.81 110 PRO A C 1
ATOM 872 O O . PRO A 1 110 ? -5.012 8.492 11.398 1 98.81 110 PRO A O 1
ATOM 875 N N . ALA A 1 111 ? -5 7.48 13.359 1 98.69 111 ALA A N 1
ATOM 876 C CA . ALA A 1 111 ? -5.449 6.168 12.898 1 98.69 111 ALA A CA 1
ATOM 877 C C . ALA A 1 111 ? -6.586 5.641 13.773 1 98.69 111 ALA A C 1
ATOM 879 O O . ALA A 1 111 ? -6.438 5.531 14.992 1 98.69 111 ALA A O 1
ATOM 880 N N . THR A 1 112 ? -7.688 5.27 13.148 1 98.69 112 THR A N 1
ATOM 881 C CA . THR A 1 112 ? -8.852 4.859 13.922 1 98.69 112 THR A CA 1
ATOM 882 C C . THR A 1 112 ? -9.516 3.633 13.305 1 98.69 112 THR A C 1
ATOM 884 O O . THR A 1 112 ? -9.656 3.549 12.086 1 98.69 112 THR A O 1
ATOM 887 N N . LEU A 1 113 ? -9.867 2.67 14.109 1 98.56 113 LEU A N 1
ATOM 888 C CA . LEU A 1 113 ? -10.703 1.546 13.703 1 98.56 113 LEU A CA 1
ATOM 889 C C . LEU A 1 113 ? -12.172 1.823 13.992 1 98.56 113 LEU A C 1
ATOM 891 O O . LEU A 1 113 ? -12.547 2.057 15.148 1 98.56 113 LEU A O 1
ATOM 895 N N . HIS A 1 114 ? -12.945 1.851 12.953 1 97.88 114 HIS A N 1
ATOM 896 C CA . HIS A 1 114 ? -14.383 2.078 13.078 1 97.88 114 HIS A CA 1
ATOM 897 C C . HIS A 1 114 ? -15.156 0.766 13.016 1 97.88 114 HIS A C 1
ATOM 899 O O . HIS A 1 114 ? -14.734 -0.172 12.328 1 97.88 114 HIS A O 1
ATOM 905 N N . PRO A 1 115 ? -16.219 0.81 13.734 1 96.06 115 PRO A N 1
ATOM 906 C CA . PRO A 1 115 ? -17.109 -0.327 13.5 1 96.06 115 PRO A CA 1
ATOM 907 C C . PRO A 1 115 ? -17.781 -0.269 12.133 1 96.06 115 PRO A C 1
ATOM 909 O O . PRO A 1 115 ? -17.797 0.78 11.484 1 96.06 115 PRO A O 1
ATOM 912 N N . GLY A 1 116 ? -18.234 -1.299 11.57 1 93.62 116 GLY A N 1
ATOM 913 C CA . GLY A 1 116 ? -19.016 -1.328 10.352 1 93.62 116 GLY A CA 1
ATOM 914 C C . GLY A 1 116 ? -18.188 -1.194 9.094 1 93.62 116 GLY A C 1
ATOM 915 O O . GLY A 1 116 ? -17.094 -1.777 9 1 93.62 116 GLY A O 1
ATOM 916 N N . VAL A 1 117 ? -18.75 -0.565 8.078 1 92.38 117 VAL A N 1
ATOM 917 C CA . VAL A 1 117 ? -18.141 -0.405 6.766 1 92.38 117 VAL A CA 1
ATOM 918 C C . VAL A 1 117 ? -18.047 1.077 6.41 1 92.38 117 VAL A C 1
ATOM 920 O O . VAL A 1 117 ? -18.703 1.911 7.039 1 92.38 117 VAL A O 1
ATOM 923 N N . PRO A 1 118 ? -17.188 1.438 5.543 1 89.56 118 PRO A N 1
ATOM 924 C CA . PRO A 1 118 ? -17.078 2.852 5.18 1 89.56 118 PRO A CA 1
ATOM 925 C C . PRO A 1 118 ? -18.406 3.455 4.738 1 89.56 118 PRO A C 1
ATOM 927 O O . PRO A 1 118 ? -19.219 2.777 4.098 1 89.56 118 PRO A O 1
ATOM 930 N N . ASP A 1 119 ? -18.734 4.594 5.277 1 77.12 119 ASP A N 1
ATOM 931 C CA . ASP A 1 119 ? -19.984 5.266 4.938 1 77.12 119 ASP A CA 1
ATOM 932 C C . ASP A 1 119 ? -19.969 5.762 3.494 1 77.12 119 ASP A C 1
ATOM 934 O O . ASP A 1 119 ? -18.906 6.133 2.975 1 77.12 119 ASP A O 1
ATOM 938 N N . SER A 1 120 ? -20.828 5.289 2.67 1 62.41 120 SER A N 1
ATOM 939 C CA . SER A 1 120 ? -20.953 5.852 1.328 1 62.41 120 SER A CA 1
ATOM 940 C C . SER A 1 120 ? -21 7.375 1.366 1 62.41 120 SER A C 1
ATOM 942 O O . SER A 1 120 ? -20.609 8.039 0.402 1 62.41 120 SER A O 1
ATOM 944 N N . LYS A 1 121 ? -21.453 7.969 2.426 1 51.34 121 LYS A N 1
ATOM 945 C CA . LYS A 1 121 ? -21.844 9.375 2.451 1 51.34 121 LYS A CA 1
ATOM 946 C C . LYS A 1 121 ? -20.609 10.281 2.357 1 51.34 121 LYS A C 1
ATOM 948 O O . LYS A 1 121 ? -20.734 11.508 2.432 1 51.34 121 LYS A O 1
ATOM 953 N N . ASN A 1 122 ? -19.469 9.734 2.533 1 45.41 122 ASN A N 1
ATOM 954 C CA . ASN A 1 122 ? -18.531 10.867 2.551 1 45.41 122 ASN A CA 1
ATOM 955 C C . ASN A 1 122 ? -18.5 11.586 1.203 1 45.41 122 ASN A C 1
ATOM 957 O O . ASN A 1 122 ? -17.453 11.633 0.548 1 45.41 122 ASN A O 1
ATOM 961 N N . ASP A 1 123 ? -19.406 11.391 0.388 1 39.22 123 ASP A N 1
ATOM 962 C CA . ASP A 1 123 ? -19.5 12.406 -0.66 1 39.22 123 ASP A CA 1
ATOM 963 C C . ASP A 1 123 ? -19.562 13.805 -0.064 1 39.22 123 ASP A C 1
ATOM 965 O O . ASP A 1 123 ? -20.547 14.18 0.566 1 39.22 123 ASP A O 1
ATOM 969 N N . ASP A 1 124 ? -18.609 14.305 0.485 1 38.53 124 ASP A N 1
ATOM 970 C CA . ASP A 1 124 ? -18.594 15.75 0.704 1 38.53 124 ASP A CA 1
ATOM 971 C C . ASP A 1 124 ? -19.328 16.484 -0.405 1 38.53 124 ASP A C 1
ATOM 973 O O . ASP A 1 124 ? -18.781 16.75 -1.473 1 38.53 124 ASP A O 1
ATOM 977 N N . ARG A 1 125 ? -20.531 16.188 -0.657 1 32.88 125 ARG A N 1
ATOM 978 C CA . ARG A 1 125 ? -21.375 17.156 -1.368 1 32.88 125 ARG A CA 1
ATOM 979 C C . ARG A 1 125 ? -21.25 18.547 -0.751 1 32.88 125 ARG A C 1
ATOM 981 O O . ARG A 1 125 ? -21.578 18.75 0.419 1 32.88 125 ARG A O 1
ATOM 988 N N . LEU A 1 126 ? -20.297 19.328 -1.065 1 34.69 126 LEU A N 1
ATOM 989 C CA . LEU A 1 126 ? -20.578 20.766 -1.128 1 34.69 126 LEU A CA 1
ATOM 990 C C . LEU A 1 126 ? -22 21.016 -1.597 1 34.69 126 LEU A C 1
ATOM 992 O O . LEU A 1 126 ? -22.297 20.891 -2.785 1 34.69 126 LEU A O 1
ATOM 996 N N . SER A 1 127 ? -22.969 20.516 -0.966 1 34.81 127 SER A N 1
ATOM 997 C CA . SER A 1 127 ? -24.266 21.141 -1.184 1 34.81 127 SER A CA 1
ATOM 998 C C . SER A 1 127 ? -24.125 22.656 -1.275 1 34.81 127 SER A C 1
ATOM 1000 O O . SER A 1 127 ? -24.062 23.344 -0.252 1 34.81 127 SER A O 1
ATOM 1002 N N . VAL A 1 128 ? -23.406 23.203 -2.158 1 34.91 128 VAL A N 1
ATOM 1003 C CA . VAL A 1 128 ? -23.609 24.594 -2.559 1 34.91 128 VAL A CA 1
ATOM 1004 C C . VAL A 1 128 ? -25.109 24.844 -2.773 1 34.91 128 VAL A C 1
ATOM 1006 O O . VAL A 1 128 ? -25.719 24.266 -3.676 1 34.91 128 VAL A O 1
ATOM 1009 N N . SER A 1 129 ? -25.875 24.922 -1.709 1 36.94 129 SER A N 1
ATOM 1010 C CA . SER A 1 129 ? -27.109 25.672 -1.921 1 36.94 129 SER A CA 1
ATOM 1011 C C . SER A 1 129 ? -26.875 26.859 -2.863 1 36.94 129 SER A C 1
ATOM 1013 O O . SER A 1 129 ? -25.875 27.562 -2.75 1 36.94 129 SER A O 1
ATOM 1015 N N . PRO A 1 130 ? -27.406 26.844 -4.043 1 34.41 130 PRO A N 1
ATOM 1016 C CA . PRO A 1 130 ? -27.312 27.984 -4.957 1 34.41 130 PRO A CA 1
ATOM 1017 C C . PRO A 1 130 ? -27.594 29.312 -4.27 1 34.41 130 PRO A C 1
ATOM 1019 O O . PRO A 1 130 ? -27.938 30.297 -4.934 1 34.41 130 PRO A O 1
ATOM 1022 N N . SER A 1 131 ? -27.516 29.406 -2.906 1 35.38 131 SER A N 1
ATOM 1023 C CA . SER A 1 131 ? -27.828 30.812 -2.617 1 35.38 131 SER A CA 1
ATOM 1024 C C . SER A 1 131 ? -26.969 31.75 -3.461 1 35.38 131 SER A C 1
ATOM 1026 O O . SER A 1 131 ? -25.766 31.547 -3.592 1 35.38 131 SER A O 1
ATOM 1028 N N . GLY A 1 132 ? -27.547 32.438 -4.496 1 32.16 132 GLY A N 1
ATOM 1029 C CA . GLY A 1 132 ? -27.172 33.406 -5.535 1 32.16 132 GLY A CA 1
ATOM 1030 C C . GLY A 1 132 ? -26.172 34.438 -5.066 1 32.16 132 GLY A C 1
ATOM 1031 O O . GLY A 1 132 ? -25.812 35.344 -5.816 1 32.16 132 GLY A O 1
ATOM 1032 N N . GLU A 1 133 ? -26.109 34.875 -3.746 1 34.16 133 GLU A N 1
ATOM 1033 C CA . GLU A 1 133 ? -25.438 36.156 -3.883 1 34.16 133 GLU A CA 1
ATOM 1034 C C . GLU A 1 133 ? -24 35.969 -4.355 1 34.16 133 GLU A C 1
ATOM 1036 O O . GLU A 1 133 ? -23.312 35.031 -3.934 1 34.16 133 GLU A O 1
ATOM 1041 N N . PRO A 1 134 ? -23.484 36.594 -5.48 1 30.91 134 PRO A N 1
ATOM 1042 C CA . PRO A 1 134 ? -22.172 36.594 -6.133 1 30.91 134 PRO A CA 1
ATOM 1043 C C . PRO A 1 134 ? -21.031 36.75 -5.145 1 30.91 134 PRO A C 1
ATOM 1045 O O . PRO A 1 134 ? -20.844 37.844 -4.578 1 30.91 134 PRO A O 1
ATOM 1048 N N . SER A 1 135 ? -21 36.031 -3.955 1 31.88 135 SER A N 1
ATOM 1049 C CA . SER A 1 135 ? -19.938 36.5 -3.082 1 31.88 135 SER A CA 1
ATOM 1050 C C . SER A 1 135 ? -18.578 36.469 -3.787 1 31.88 135 SER A C 1
ATOM 1052 O O . SER A 1 135 ? -18.344 35.562 -4.602 1 31.88 135 SER A O 1
ATOM 1054 N N . GLU A 1 136 ? -17.781 37.531 -3.713 1 29.81 136 GLU A N 1
ATOM 1055 C CA . GLU A 1 136 ? -16.438 37.906 -4.168 1 29.81 136 GLU A CA 1
ATOM 1056 C C . GLU A 1 136 ? -15.43 36.812 -3.803 1 29.81 136 GLU A C 1
ATOM 1058 O O . GLU A 1 136 ? -15.359 36.406 -2.648 1 29.81 136 GLU A O 1
ATOM 1063 N N . ARG A 1 137 ? -15.148 35.844 -4.676 1 25.08 137 ARG A N 1
ATOM 1064 C CA . ARG A 1 137 ? -14.141 34.812 -4.699 1 25.08 137 ARG A CA 1
ATOM 1065 C C . ARG A 1 137 ? -12.812 35.312 -4.152 1 25.08 137 ARG A C 1
ATOM 1067 O O . ARG A 1 137 ? -12.211 36.219 -4.711 1 25.08 137 ARG A O 1
ATOM 1074 N N . LEU A 1 138 ? -12.664 35.375 -2.852 1 25.78 138 LEU A N 1
ATOM 1075 C CA . LEU A 1 138 ? -11.352 35.688 -2.303 1 25.78 138 LEU A CA 1
ATOM 1076 C C . LEU A 1 138 ? -10.281 34.75 -2.895 1 25.78 138 LEU A C 1
ATOM 1078 O O . LEU A 1 138 ? -10.406 33.531 -2.832 1 25.78 138 LEU A O 1
ATOM 1082 N N . SER A 1 139 ? -9.562 35.094 -3.932 1 24.16 139 SER A N 1
ATOM 1083 C CA . SER A 1 139 ? -8.344 34.594 -4.562 1 24.16 139 SER A CA 1
ATOM 1084 C C . SER A 1 139 ? -7.281 34.25 -3.523 1 24.16 139 SER A C 1
ATOM 1086 O O . SER A 1 139 ? -6.676 35.156 -2.928 1 24.16 139 SER A O 1
ATOM 1088 N N . SER A 1 140 ? -7.543 33.438 -2.523 1 27.56 140 SER A N 1
ATOM 1089 C CA . SER A 1 140 ? -6.375 33.156 -1.692 1 27.56 140 SER A CA 1
ATOM 1090 C C . SER A 1 140 ? -5.199 32.688 -2.535 1 27.56 140 SER A C 1
ATOM 1092 O O . SER A 1 140 ? -5.27 31.625 -3.164 1 27.56 140 SER A O 1
ATOM 1094 N N . GLU A 1 141 ? -4.375 33.531 -3.088 1 27.52 141 GLU A N 1
ATOM 1095 C CA . GLU A 1 141 ? -3.055 33.406 -3.699 1 27.52 141 GLU A CA 1
ATOM 1096 C C . GLU A 1 141 ? -2.111 32.594 -2.801 1 27.52 141 GLU A C 1
ATOM 1098 O O . GLU A 1 141 ? -1.788 33.031 -1.692 1 27.52 141 GLU A O 1
ATOM 1103 N N . ILE A 1 142 ? -2.271 31.312 -2.641 1 28.44 142 ILE A N 1
ATOM 1104 C CA . ILE A 1 142 ? -1.124 30.609 -2.072 1 28.44 142 ILE A CA 1
ATOM 1105 C C . ILE A 1 142 ? 0.149 31.031 -2.809 1 28.44 142 ILE A C 1
ATOM 1107 O O . ILE A 1 142 ? 0.295 30.766 -4.004 1 28.44 142 ILE A O 1
ATOM 1111 N N . LYS A 1 143 ? 0.644 32.156 -2.475 1 27.59 143 LYS A N 1
ATOM 1112 C CA . LYS A 1 143 ? 1.917 32.688 -2.949 1 27.59 143 LYS A CA 1
ATOM 1113 C C . LYS A 1 143 ? 3.047 31.688 -2.736 1 27.59 143 LYS A C 1
ATOM 1115 O O . LYS A 1 143 ? 3.398 31.375 -1.598 1 27.59 143 LYS A O 1
ATOM 1120 N N . LEU A 1 144 ? 3.08 30.547 -3.441 1 27.67 144 LEU A N 1
ATOM 1121 C CA . LEU A 1 144 ? 4.332 29.797 -3.447 1 27.67 144 LEU A CA 1
ATOM 1122 C C . LEU A 1 144 ? 5.512 30.719 -3.74 1 27.67 144 LEU A C 1
ATOM 1124 O O . LEU A 1 144 ? 5.441 31.562 -4.637 1 27.67 144 LEU A O 1
ATOM 1128 N N . PRO A 1 145 ? 6.402 30.875 -2.846 1 26.61 145 PRO A N 1
ATOM 1129 C CA . PRO A 1 145 ? 7.527 31.781 -3.119 1 26.61 145 PRO A CA 1
ATOM 1130 C C . PRO A 1 145 ? 8.227 31.469 -4.438 1 26.61 145 PRO A C 1
ATOM 1132 O O . PRO A 1 145 ? 8.195 30.328 -4.902 1 26.61 145 PRO A O 1
ATOM 1135 N N . SER A 1 146 ? 8.227 32.406 -5.367 1 26.42 146 SER A N 1
ATOM 1136 C CA . SER A 1 146 ? 8.859 32.469 -6.68 1 26.42 146 SER A CA 1
ATOM 1137 C C . SER A 1 146 ? 10.336 32.094 -6.602 1 26.42 146 SER A C 1
ATOM 1139 O O . SER A 1 146 ? 11.148 32.844 -6.047 1 26.42 146 SER A O 1
ATOM 1141 N N . THR A 1 147 ? 10.695 30.891 -6.145 1 24.94 147 THR A N 1
ATOM 1142 C CA . THR A 1 147 ? 12.125 30.625 -6.25 1 24.94 147 THR A CA 1
ATOM 1143 C C . THR A 1 147 ? 12.656 31.078 -7.609 1 24.94 147 THR A C 1
ATOM 1145 O O . THR A 1 147 ? 11.945 31.016 -8.609 1 24.94 147 THR A O 1
ATOM 1148 N N . GLN A 1 148 ? 13.711 31.969 -7.598 1 24.23 148 GLN A N 1
ATOM 1149 C CA . GLN A 1 148 ? 14.602 32.531 -8.617 1 24.23 148 GLN A CA 1
ATOM 1150 C C . GLN A 1 148 ? 15.086 31.438 -9.57 1 24.23 148 GLN A C 1
ATOM 1152 O O . GLN A 1 148 ? 15.148 30.266 -9.211 1 24.23 148 GLN A O 1
ATOM 1157 N N . GLY A 1 149 ? 15.281 31.703 -10.945 1 23.28 149 GLY A N 1
ATOM 1158 C CA . GLY A 1 149 ? 15.508 31.188 -12.289 1 23.28 149 GLY A CA 1
ATOM 1159 C C . GLY A 1 149 ? 16.812 30.422 -12.43 1 23.28 149 GLY A C 1
ATOM 1160 O O . GLY A 1 149 ? 17.25 30.156 -13.539 1 23.28 149 GLY A O 1
ATOM 1161 N N . PHE A 1 150 ? 17.312 29.531 -11.508 1 22.78 150 PHE A N 1
ATOM 1162 C CA . PHE A 1 150 ? 18.656 29.188 -11.938 1 22.78 150 PHE A CA 1
ATOM 1163 C C . PHE A 1 150 ? 18.641 28.641 -13.367 1 22.78 150 PHE A C 1
ATOM 1165 O O . PHE A 1 150 ? 17.672 28.016 -13.789 1 22.78 150 PHE A O 1
ATOM 1172 N N . GLY A 1 151 ? 19.438 29.172 -14.273 1 20.66 151 GLY A N 1
ATOM 1173 C CA . GLY A 1 151 ? 19.781 29.031 -15.68 1 20.66 151 GLY A CA 1
ATOM 1174 C C . GLY A 1 151 ? 20.172 27.625 -16.062 1 20.66 151 GLY A C 1
ATOM 1175 O O . GLY A 1 151 ? 21.328 27.359 -16.375 1 20.66 151 GLY A O 1
ATOM 1176 N N . ALA A 1 152 ? 19.625 26.609 -15.516 1 19.67 152 ALA A N 1
ATOM 1177 C CA . ALA A 1 152 ? 20.312 25.391 -15.938 1 19.67 152 ALA A CA 1
ATOM 1178 C C . ALA A 1 152 ? 20.219 25.203 -17.453 1 19.67 152 ALA A C 1
ATOM 1180 O O . ALA A 1 152 ? 19.125 25.156 -18.016 1 19.67 152 ALA A O 1
ATOM 1181 N N . LYS A 1 153 ? 21.25 25.531 -18.172 1 20.3 153 LYS A N 1
ATOM 1182 C CA . LYS A 1 153 ? 21.406 25.359 -19.625 1 20.3 153 LYS A CA 1
ATOM 1183 C C . LYS A 1 15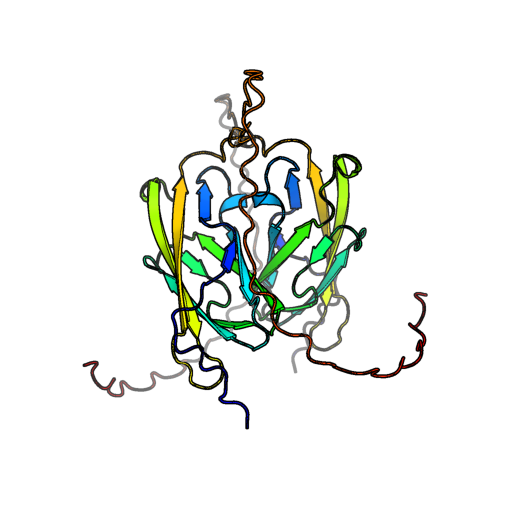3 ? 21 23.969 -20.062 1 20.3 153 LYS A C 1
ATOM 1185 O O . LYS A 1 153 ? 20.906 23.047 -19.234 1 20.3 153 LYS A O 1
ATOM 1190 N N . ASP A 1 154 ? 21.281 23.578 -21.359 1 21.16 154 ASP A N 1
ATOM 1191 C CA . ASP A 1 154 ? 20.859 22.938 -22.594 1 21.16 154 ASP A CA 1
ATOM 1192 C C . ASP A 1 154 ? 21.203 21.453 -22.594 1 21.16 154 ASP A C 1
ATOM 1194 O O . ASP A 1 154 ? 22.328 21.062 -22.938 1 21.16 154 ASP A O 1
ATOM 1198 N N . ILE A 1 155 ? 21.172 20.734 -21.469 1 22.06 155 ILE A N 1
ATOM 1199 C CA . ILE A 1 155 ? 21.859 19.484 -21.766 1 22.06 155 ILE A CA 1
ATOM 1200 C C . ILE A 1 155 ? 21.156 18.781 -22.922 1 22.06 155 ILE A C 1
ATOM 1202 O O . ILE A 1 155 ? 19.938 18.688 -22.953 1 22.06 155 ILE A O 1
ATOM 1206 N N . GLN A 1 156 ? 21.891 18.516 -23.969 1 21.83 156 GLN A N 1
ATOM 1207 C CA . GLN A 1 156 ? 21.734 17.938 -25.297 1 21.83 156 GLN A CA 1
ATOM 1208 C C . GLN A 1 156 ? 21.047 16.578 -25.234 1 21.83 156 GLN A C 1
ATOM 1210 O O . GLN A 1 156 ? 21.094 15.906 -24.203 1 21.83 156 GLN A O 1
ATOM 1215 N N . SER A 1 157 ? 20.234 16.141 -26.266 1 21.42 157 SER A N 1
ATOM 1216 C CA . SER A 1 157 ? 19.203 15.211 -26.734 1 21.42 157 SER A CA 1
ATOM 1217 C C . SER A 1 157 ? 19.75 13.781 -26.781 1 21.42 157 SER A C 1
ATOM 1219 O O . SER A 1 157 ? 20.516 13.438 -27.672 1 21.42 157 SER A O 1
ATOM 1221 N N . PRO A 1 158 ? 20.266 13.156 -25.656 1 21.97 158 PRO A N 1
ATOM 1222 C CA . PRO A 1 158 ? 20.797 11.945 -26.297 1 21.97 158 PRO A CA 1
ATOM 1223 C C . PRO A 1 158 ? 19.719 11.164 -27.047 1 21.97 158 PRO A C 1
ATOM 1225 O O . PRO A 1 158 ? 18.531 11.297 -26.75 1 21.97 158 PRO A O 1
ATOM 1228 N N . SER A 1 159 ? 20.172 10.453 -28.125 1 21.72 159 SER A N 1
ATOM 1229 C CA . SER A 1 159 ? 19.578 9.742 -29.266 1 21.72 159 SER A CA 1
ATOM 1230 C C . SER A 1 159 ? 18.766 8.539 -28.797 1 21.72 159 SER A C 1
ATOM 1232 O O . SER A 1 159 ? 19 8.008 -27.703 1 21.72 159 SER A O 1
ATOM 1234 N N . LYS A 1 160 ? 17.688 8.133 -29.5 1 21.14 160 LYS A N 1
ATOM 1235 C CA . LYS A 1 160 ? 16.484 7.312 -29.562 1 21.14 160 LYS A CA 1
ATOM 1236 C C . LYS A 1 160 ? 16.812 5.828 -29.453 1 21.14 160 LYS A C 1
ATOM 1238 O O . LYS A 1 160 ? 16 4.973 -29.797 1 21.14 160 LYS A O 1
ATOM 1243 N N . GLU A 1 161 ? 17.781 5.441 -28.594 1 22.05 161 GLU A N 1
ATOM 1244 C CA . GLU A 1 161 ? 18.047 4.059 -28.984 1 22.05 161 GLU A CA 1
ATOM 1245 C C . GLU A 1 161 ? 16.797 3.197 -28.828 1 22.05 161 GLU A C 1
ATOM 1247 O O . GLU A 1 161 ? 15.922 3.506 -28.016 1 22.05 161 GLU A O 1
ATOM 1252 N N . ASP A 1 162 ? 16.75 2.047 -29.484 1 23.69 162 ASP A N 1
ATOM 1253 C CA . ASP A 1 162 ? 15.969 1.037 -30.188 1 23.69 162 ASP A CA 1
ATOM 1254 C C . ASP A 1 162 ? 15.297 0.074 -29.219 1 23.69 162 ASP A C 1
ATOM 1256 O O . ASP A 1 162 ? 15.969 -0.635 -28.469 1 23.69 162 ASP A O 1
ATOM 1260 N N . LEU A 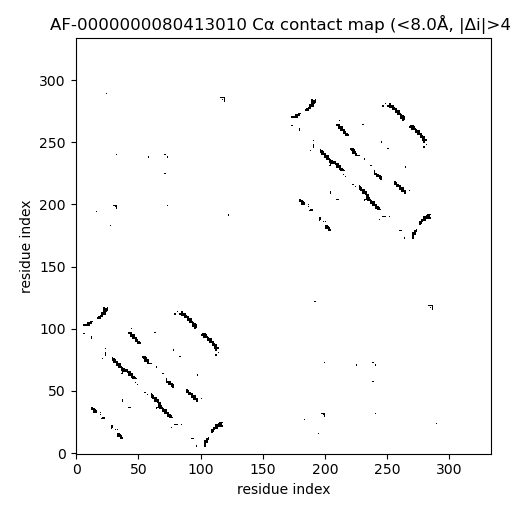1 163 ? 14.344 0.549 -28.547 1 22.7 163 LEU A N 1
ATOM 1261 C CA . LEU A 1 163 ? 13.555 -0.371 -27.734 1 22.7 163 LEU A CA 1
ATOM 1262 C C . LEU A 1 163 ? 13.211 -1.63 -28.516 1 22.7 163 LEU A C 1
ATOM 1264 O O . LEU A 1 163 ? 12.766 -1.548 -29.672 1 22.7 163 LEU A O 1
ATOM 1268 N N . LEU A 1 164 ? 13.938 -2.596 -28.125 1 24.28 164 LEU A N 1
ATOM 1269 C CA . LEU A 1 164 ? 13.781 -3.859 -28.828 1 24.28 164 LEU A CA 1
ATOM 1270 C C . LEU A 1 164 ? 12.32 -4.289 -28.844 1 24.28 164 LEU A C 1
ATOM 1272 O O . LEU A 1 164 ? 11.617 -4.16 -27.844 1 24.28 164 LEU A O 1
ATOM 1276 N N . PRO A 1 165 ? 11.703 -4.227 -29.953 1 21.81 165 PRO A N 1
ATOM 1277 C CA . PRO A 1 165 ? 10.344 -4.652 -30.266 1 21.81 165 PRO A CA 1
ATOM 1278 C C . PRO A 1 165 ? 9.938 -5.93 -29.547 1 21.81 165 PRO A C 1
ATOM 1280 O O . PRO A 1 165 ? 10.797 -6.699 -29.109 1 21.81 165 PRO A O 1
ATOM 1283 N N . LEU A 1 166 ? 8.625 -6.008 -29.172 1 22.52 166 LEU A N 1
ATOM 1284 C CA . LEU A 1 166 ? 7.984 -7.219 -28.672 1 22.52 166 LEU A CA 1
ATOM 1285 C C . LEU A 1 166 ? 8.438 -8.438 -29.469 1 22.52 166 LEU A C 1
ATOM 1287 O O . LEU A 1 166 ? 8.922 -8.312 -30.594 1 22.52 166 LEU A O 1
ATOM 1291 N N . PHE A 1 167 ? 7.637 -9.633 -29.547 1 20.3 167 PHE A N 1
ATOM 1292 C CA . PHE A 1 167 ? 7.996 -10.562 -30.625 1 20.3 167 PHE A CA 1
ATOM 1293 C C . PHE A 1 167 ? 8.031 -9.852 -31.969 1 20.3 167 PHE A C 1
ATOM 1295 O O .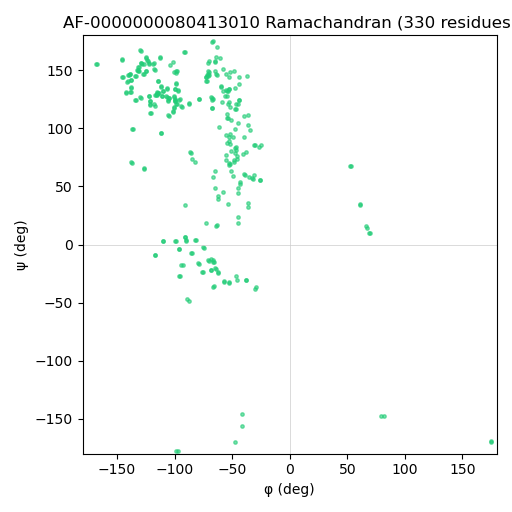 PHE A 1 167 ? 7.348 -8.844 -32.156 1 20.3 167 PHE A O 1
ATOM 1302 N N . MET B 1 1 ? 23.328 -34.406 -2.973 1 22.33 1 MET B N 1
ATOM 1303 C CA . MET B 1 1 ? 22.734 -33.219 -3.576 1 22.33 1 MET B CA 1
ATOM 1304 C C . MET B 1 1 ? 21.281 -33.469 -3.941 1 22.33 1 MET B C 1
ATOM 1306 O O . MET B 1 1 ? 20.969 -34.375 -4.703 1 22.33 1 MET B O 1
ATOM 1310 N N . GLN B 1 2 ? 20.359 -33.469 -3 1 30.8 2 GLN B N 1
ATOM 1311 C CA . GLN B 1 2 ? 18.969 -33.781 -3.318 1 30.8 2 GLN B CA 1
ATOM 1312 C C . GLN B 1 2 ? 18.5 -33.062 -4.574 1 30.8 2 GLN B C 1
ATOM 1314 O O . GLN B 1 2 ? 18.969 -31.953 -4.863 1 30.8 2 GLN B O 1
ATOM 1319 N N . PRO B 1 3 ? 18.062 -33.719 -5.633 1 35.69 3 PRO B N 1
ATOM 1320 C CA . PRO B 1 3 ? 17.625 -33.031 -6.84 1 35.69 3 PRO B CA 1
ATOM 1321 C C . PRO B 1 3 ? 16.906 -31.703 -6.527 1 35.69 3 PRO B C 1
ATOM 1323 O O . PRO B 1 3 ? 16.234 -31.594 -5.496 1 35.69 3 PRO B O 1
ATOM 1326 N N . GLY B 1 4 ? 17.484 -30.516 -6.668 1 37.28 4 GLY B N 1
ATOM 1327 C CA . GLY B 1 4 ? 16.828 -29.234 -6.543 1 37.28 4 GLY B CA 1
ATOM 1328 C C . GLY B 1 4 ? 15.352 -29.281 -6.852 1 37.28 4 GLY B C 1
ATOM 1329 O O . GLY B 1 4 ? 14.93 -29.938 -7.797 1 37.28 4 GLY B O 1
ATOM 1330 N N . THR B 1 5 ? 14.484 -29.609 -6.012 1 40.72 5 THR B N 1
ATOM 1331 C CA . THR B 1 5 ? 13.039 -29.656 -6.176 1 40.72 5 THR B CA 1
ATOM 1332 C C . THR B 1 5 ? 12.586 -28.688 -7.273 1 40.72 5 THR B C 1
ATOM 1334 O O . THR B 1 5 ? 12.664 -27.469 -7.109 1 40.72 5 THR B O 1
ATOM 1337 N N . ALA B 1 6 ? 13.094 -28.781 -8.469 1 43.72 6 ALA B N 1
ATOM 1338 C CA . ALA B 1 6 ? 12.641 -28.125 -9.695 1 43.72 6 ALA B CA 1
ATOM 1339 C C . ALA B 1 6 ? 11.133 -27.906 -9.672 1 43.72 6 ALA B C 1
ATOM 1341 O O . ALA B 1 6 ? 10.367 -28.844 -9.445 1 43.72 6 ALA B O 1
ATOM 1342 N N . LEU B 1 7 ? 10.594 -26.859 -9.117 1 51.59 7 LEU B N 1
ATOM 1343 C CA . LEU B 1 7 ? 9.211 -26.484 -9.375 1 51.59 7 LEU B CA 1
ATOM 1344 C C . LEU B 1 7 ? 8.828 -26.766 -10.82 1 51.59 7 LEU B C 1
ATOM 1346 O O . LEU B 1 7 ? 9.203 -26.016 -11.734 1 51.59 7 LEU B O 1
ATOM 1350 N N . ASP B 1 8 ? 9.305 -27.781 -11.383 1 50.47 8 ASP B N 1
ATOM 1351 C CA . ASP B 1 8 ? 8.93 -28.156 -12.742 1 50.47 8 ASP B CA 1
ATOM 1352 C C . AS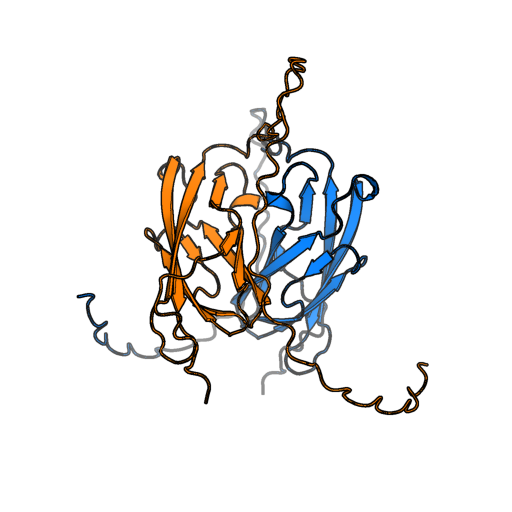P B 1 8 ? 7.516 -27.703 -13.07 1 50.47 8 ASP B C 1
ATOM 1354 O O . ASP B 1 8 ? 7.199 -27.406 -14.227 1 50.47 8 ASP B O 1
ATOM 1358 N N . GLY B 1 9 ? 6.543 -27.75 -12.078 1 58.62 9 GLY B N 1
ATOM 1359 C CA . GLY B 1 9 ? 5.141 -27.5 -12.359 1 58.62 9 GLY B CA 1
ATOM 1360 C C . GLY B 1 9 ? 4.688 -26.125 -11.906 1 58.62 9 GLY B C 1
ATOM 1361 O O . GLY B 1 9 ? 5.41 -25.422 -11.188 1 58.62 9 GLY B O 1
ATOM 1362 N N . LYS B 1 10 ? 3.594 -25.656 -12.625 1 82.56 10 LYS B N 1
ATOM 1363 C CA . LYS B 1 10 ? 2.908 -24.375 -12.383 1 82.56 10 LYS B CA 1
ATOM 1364 C C . LYS B 1 10 ? 2.496 -24.25 -10.922 1 82.56 10 LYS B C 1
ATOM 1366 O O . LYS B 1 10 ? 1.799 -25.125 -10.391 1 82.56 10 LYS B O 1
ATOM 1371 N N . VAL B 1 11 ? 3.361 -23.641 -10.078 1 91.38 11 VAL B N 1
ATOM 1372 C CA . VAL B 1 11 ? 2.992 -23.453 -8.68 1 91.38 11 VAL B CA 1
ATOM 1373 C C . VAL B 1 11 ? 1.907 -22.391 -8.57 1 91.38 11 VAL B C 1
ATOM 1375 O O . VAL B 1 11 ? 1.828 -21.484 -9.406 1 91.38 11 VAL B O 1
ATOM 1378 N N . PRO B 1 12 ? 1.062 -22.656 -7.559 1 95.38 12 PRO B N 1
ATOM 1379 C CA . PRO B 1 12 ? 0.05 -21.625 -7.332 1 95.38 12 PRO B CA 1
ATOM 1380 C C . PRO B 1 12 ? 0.657 -20.281 -6.906 1 95.38 12 PRO B C 1
ATOM 1382 O O . PRO B 1 12 ? 1.713 -20.25 -6.27 1 95.38 12 PRO B O 1
ATOM 1385 N N . VAL B 1 13 ? 0.024 -19.266 -7.324 1 97.69 13 VAL B N 1
ATOM 1386 C CA . VAL B 1 13 ? 0.354 -17.906 -6.891 1 97.69 13 VAL B CA 1
ATOM 1387 C C . VAL B 1 13 ? -0.708 -17.406 -5.914 1 97.69 13 VAL B C 1
ATOM 1389 O O . VAL B 1 13 ? -1.897 -17.391 -6.238 1 97.69 13 VAL B O 1
ATOM 1392 N N . PHE B 1 14 ? -0.226 -17.016 -4.715 1 97.69 14 PHE B N 1
ATOM 1393 C CA . PHE B 1 14 ? -1.142 -16.562 -3.672 1 97.69 14 PHE B CA 1
ATOM 1394 C C . PHE B 1 14 ? -1.097 -15.047 -3.527 1 97.69 14 PHE B C 1
ATOM 1396 O O . PHE B 1 14 ? -0.073 -14.484 -3.131 1 97.69 14 PHE B O 1
ATOM 1403 N N . ALA B 1 15 ? -2.115 -14.438 -3.893 1 98.19 15 ALA B N 1
ATOM 1404 C CA . ALA B 1 15 ? -2.264 -12.984 -3.836 1 98.19 15 ALA B CA 1
ATOM 1405 C C . ALA B 1 15 ? -3.654 -12.594 -3.344 1 98.19 15 ALA B C 1
ATOM 1407 O O . ALA B 1 15 ? -4.66 -13.133 -3.811 1 98.19 15 ALA B O 1
ATOM 1408 N N . PHE B 1 16 ? -3.652 -11.664 -2.355 1 97 16 PHE B N 1
ATOM 1409 C CA . PHE B 1 16 ? -4.93 -11.219 -1.808 1 97 16 PHE B CA 1
ATOM 1410 C C . PHE B 1 16 ? -4.957 -9.703 -1.67 1 97 16 PHE B C 1
ATOM 1412 O O . PHE B 1 16 ? -3.961 -9.086 -1.284 1 97 16 PHE B O 1
ATOM 1419 N N . PRO B 1 17 ? -6.125 -9.078 -1.885 1 96.94 17 PRO B N 1
ATOM 1420 C CA . PRO B 1 17 ? -7.371 -9.719 -2.311 1 96.94 17 PRO B CA 1
ATOM 1421 C C . PRO B 1 17 ? -7.297 -10.273 -3.73 1 96.94 17 PRO B C 1
ATOM 1423 O O . PRO B 1 17 ? -6.27 -10.141 -4.398 1 96.94 17 PRO B O 1
ATOM 1426 N N . SER B 1 18 ? -8.328 -10.961 -4.145 1 97.31 18 SER B N 1
ATOM 1427 C CA . SER B 1 18 ? -8.336 -11.641 -5.438 1 97.31 18 SER B CA 1
ATOM 1428 C C . SER B 1 18 ? -8.75 -10.688 -6.555 1 97.31 18 SER B C 1
ATOM 1430 O O . SER B 1 18 ? -8.695 -11.039 -7.734 1 97.31 18 SER B O 1
ATOM 1432 N N . SER B 1 19 ? -9.172 -9.484 -6.23 1 97.81 19 SER B N 1
ATOM 1433 C CA . SER B 1 19 ? -9.492 -8.414 -7.168 1 97.81 19 SER B CA 1
ATOM 1434 C C . SER B 1 19 ? -9.141 -7.047 -6.594 1 97.81 19 SER B C 1
ATOM 1436 O O . SER B 1 19 ? -8.984 -6.898 -5.383 1 97.81 19 SER B O 1
ATOM 1438 N N . VAL B 1 20 ? -9.008 -6.148 -7.48 1 97.88 20 VAL B N 1
ATOM 1439 C CA . VAL B 1 20 ? -8.711 -4.781 -7.066 1 97.88 20 VAL B CA 1
ATOM 1440 C C . VAL B 1 20 ? -9.812 -3.846 -7.566 1 97.88 20 VAL B C 1
ATOM 1442 O O . VAL B 1 20 ? -9.945 -3.613 -8.773 1 97.88 20 VAL B O 1
ATOM 1445 N N . ASP B 1 21 ? -10.523 -3.322 -6.652 1 97.38 21 ASP B N 1
ATOM 1446 C CA . ASP B 1 21 ? -11.648 -2.465 -7.008 1 97.38 21 ASP B CA 1
ATOM 1447 C C . ASP B 1 21 ? -11.383 -1.015 -6.609 1 97.38 21 ASP B C 1
ATOM 1449 O O . ASP B 1 21 ? -10.922 -0.747 -5.5 1 97.38 21 ASP B O 1
ATOM 1453 N N . PHE B 1 22 ? -11.68 -0.156 -7.473 1 97.75 22 PHE B N 1
ATOM 1454 C CA . PHE B 1 22 ? -11.617 1.287 -7.277 1 97.75 22 PHE B CA 1
ATOM 1455 C C . PHE B 1 22 ? -13 1.915 -7.43 1 97.75 22 PHE B C 1
ATOM 1457 O O . PHE B 1 22 ? -13.859 1.374 -8.125 1 97.75 22 PHE B O 1
ATOM 1464 N N . TYR B 1 23 ? -13.086 3.041 -6.801 1 96.75 23 TYR B N 1
ATOM 1465 C CA . TYR B 1 23 ? -14.359 3.746 -6.883 1 96.75 23 TYR B CA 1
ATOM 1466 C C . TYR B 1 23 ? -14.148 5.227 -7.172 1 96.75 23 TYR B C 1
ATOM 1468 O O . TYR B 1 23 ? -13.445 5.918 -6.43 1 96.75 23 TYR B O 1
ATOM 1476 N N . LEU B 1 24 ? -14.734 5.695 -8.195 1 97.12 24 LEU B N 1
ATOM 1477 C CA . LEU B 1 24 ? -14.578 7.078 -8.633 1 97.12 24 LEU B CA 1
ATOM 1478 C C . LEU B 1 24 ? -14.969 8.047 -7.523 1 97.12 24 LEU B C 1
ATOM 1480 O O . LEU B 1 24 ? -14.344 9.102 -7.371 1 97.12 24 LEU B O 1
ATOM 1484 N N . GLY B 1 25 ? -15.914 7.672 -6.691 1 95.19 25 GLY B N 1
ATOM 1485 C CA . GLY B 1 25 ? -16.422 8.555 -5.648 1 95.19 25 GLY B CA 1
ATOM 1486 C C . GLY B 1 25 ? -15.656 8.422 -4.344 1 95.19 25 GLY B C 1
ATOM 1487 O O . GLY B 1 25 ? -16.016 9.062 -3.348 1 95.19 25 GLY B O 1
ATOM 1488 N N . SER B 1 26 ? -14.602 7.609 -4.273 1 93.5 26 SER B N 1
ATOM 1489 C CA . SER B 1 26 ? -13.836 7.387 -3.053 1 93.5 26 SER B CA 1
ATOM 1490 C C . SER B 1 26 ? -12.336 7.406 -3.326 1 93.5 26 SER B C 1
ATOM 1492 O O . SER B 1 26 ? -11.75 6.383 -3.682 1 93.5 26 SER B O 1
ATOM 1494 N N . GLN B 1 27 ? -11.742 8.508 -3.055 1 92.81 27 GLN B N 1
ATOM 1495 C CA . GLN B 1 27 ? -10.328 8.711 -3.357 1 92.81 27 GLN B CA 1
ATOM 1496 C C . GLN B 1 27 ? -9.453 7.727 -2.59 1 92.81 27 GLN B C 1
ATOM 1498 O O . GLN B 1 27 ? -8.352 7.398 -3.025 1 92.81 27 GLN B O 1
ATOM 1503 N N . SER B 1 28 ? -10.008 7.215 -1.419 1 92.75 28 SER B N 1
ATOM 1504 C CA . SER B 1 28 ? -9.242 6.277 -0.6 1 92.75 28 SER B CA 1
ATOM 1505 C C . SER B 1 28 ? -9.008 4.965 -1.335 1 92.75 28 SER B C 1
ATOM 1507 O O . SER B 1 28 ? -8.164 4.16 -0.927 1 92.75 28 SER B O 1
ATOM 1509 N N . THR B 1 29 ? -9.742 4.75 -2.383 1 95.38 29 THR B N 1
ATOM 1510 C CA . THR B 1 29 ? -9.617 3.486 -3.102 1 95.38 29 THR B CA 1
ATOM 1511 C C . THR B 1 29 ? -8.672 3.635 -4.293 1 95.38 29 THR B C 1
ATOM 1513 O O . THR B 1 29 ? -8.398 2.662 -4.996 1 95.38 29 THR B O 1
ATOM 1516 N N . TYR B 1 30 ? -8.188 4.812 -4.547 1 97.44 30 TYR B N 1
ATOM 1517 C CA . TYR B 1 30 ? -7.379 5.059 -5.738 1 97.44 30 TYR B CA 1
ATOM 1518 C C . TYR B 1 30 ? -6.035 4.352 -5.637 1 97.44 30 TYR B C 1
ATOM 1520 O O . TYR B 1 30 ? -5.332 4.199 -6.641 1 97.44 30 TYR B O 1
ATOM 1528 N N . LYS B 1 31 ? -5.684 4.066 -4.426 1 97.25 31 LYS B N 1
ATOM 1529 C CA . LYS B 1 31 ? -4.492 3.283 -4.109 1 97.25 31 LYS B CA 1
ATOM 1530 C C . LYS B 1 31 ? -4.855 2.025 -3.324 1 97.25 31 LYS B C 1
ATOM 1532 O O . LYS B 1 31 ? -5.426 2.111 -2.234 1 97.25 31 LYS B O 1
ATOM 1537 N N . ARG B 1 32 ? -4.523 0.892 -3.879 1 96.81 32 ARG B N 1
ATOM 1538 C CA . ARG B 1 32 ? -4.883 -0.376 -3.252 1 96.81 32 ARG B CA 1
ATOM 1539 C C . ARG B 1 32 ? -3.645 -1.222 -2.977 1 96.81 32 ARG B C 1
ATOM 1541 O O . ARG B 1 32 ? -2.643 -1.114 -3.686 1 96.81 32 ARG B O 1
ATOM 1548 N N . VAL B 1 33 ? -3.811 -2.086 -1.998 1 98.19 33 VAL B N 1
ATOM 1549 C CA . VAL B 1 33 ? -2.707 -2.967 -1.631 1 98.19 33 VAL B CA 1
ATOM 1550 C C . VAL B 1 33 ? -3.074 -4.414 -1.946 1 98.19 33 VAL B C 1
ATOM 1552 O O . VAL B 1 33 ? -4.156 -4.883 -1.58 1 98.19 33 VAL B O 1
ATOM 1555 N N . VAL B 1 34 ? -2.211 -5.094 -2.613 1 98.12 34 VAL B N 1
ATOM 1556 C CA . VAL B 1 34 ? -2.289 -6.539 -2.801 1 98.12 34 VAL B CA 1
ATOM 1557 C C . VAL B 1 34 ? -1.104 -7.215 -2.115 1 98.12 34 VAL B C 1
ATOM 1559 O O . VAL B 1 34 ? 0.045 -6.809 -2.303 1 98.12 34 VAL B O 1
ATOM 1562 N N . THR B 1 35 ? -1.388 -8.195 -1.356 1 98 35 THR B N 1
ATOM 1563 C CA . THR B 1 35 ? -0.332 -8.93 -0.671 1 98 35 THR B CA 1
ATOM 1564 C C . THR B 1 35 ? -0.005 -10.219 -1.413 1 98 35 THR B C 1
ATOM 1566 O O . THR B 1 35 ? -0.896 -11.031 -1.689 1 98 35 THR B O 1
ATOM 1569 N N . LEU B 1 36 ? 1.203 -10.383 -1.764 1 98.5 36 LEU B N 1
ATOM 1570 C CA . LEU B 1 36 ? 1.715 -11.594 -2.396 1 98.5 36 LEU B CA 1
ATOM 1571 C C . LEU B 1 36 ? 2.42 -12.484 -1.377 1 98.5 36 LEU B C 1
ATOM 1573 O O . LEU B 1 36 ? 3.27 -12.016 -0.618 1 98.5 36 LEU B O 1
ATOM 1577 N N . TYR B 1 37 ? 2.084 -13.766 -1.445 1 98 37 TYR B N 1
ATOM 1578 C CA . TYR B 1 37 ? 2.641 -14.703 -0.471 1 98 37 TYR B CA 1
ATOM 1579 C C . TYR B 1 37 ? 3.557 -15.711 -1.146 1 98 37 TYR B C 1
ATOM 1581 O O . TYR B 1 37 ? 3.252 -16.203 -2.234 1 98 37 TYR B O 1
ATOM 1589 N N . ASN B 1 38 ? 4.637 -16.016 -0.493 1 97.94 38 ASN B N 1
ATOM 1590 C CA . ASN B 1 38 ? 5.461 -17.188 -0.795 1 97.94 38 ASN B CA 1
ATOM 1591 C C . ASN B 1 38 ? 5.391 -18.219 0.317 1 97.94 38 ASN B C 1
ATOM 1593 O O . ASN B 1 38 ? 6.117 -18.125 1.308 1 97.94 38 ASN B O 1
ATOM 1597 N N . PRO B 1 39 ? 4.531 -19.141 0.111 1 96.69 39 PRO B N 1
ATOM 1598 C CA . PRO B 1 39 ? 4.391 -20.156 1.159 1 96.69 39 PRO B CA 1
ATOM 1599 C C . PRO B 1 39 ? 5.461 -21.234 1.08 1 96.69 39 PRO B C 1
ATOM 1601 O O . PRO B 1 39 ? 5.469 -22.172 1.896 1 96.69 39 PRO B O 1
ATOM 1604 N N . TYR B 1 40 ? 6.297 -21 0.178 1 94.56 40 TYR B N 1
ATOM 1605 C CA . TYR B 1 40 ? 7.258 -22.062 -0.1 1 94.56 40 TYR B CA 1
ATOM 1606 C C . TYR B 1 40 ? 8.523 -21.891 0.732 1 94.56 40 TYR B C 1
ATOM 1608 O O . TYR B 1 40 ? 8.742 -20.828 1.327 1 94.56 40 TYR B O 1
ATOM 1616 N N . GLU B 1 41 ? 9.391 -22.875 0.845 1 95.56 41 GLU B N 1
ATOM 1617 C CA . GLU B 1 41 ? 10.609 -22.875 1.649 1 95.56 41 GLU B CA 1
ATOM 1618 C C . GLU B 1 41 ? 11.805 -22.375 0.84 1 95.56 41 GLU B C 1
ATOM 1620 O O . GLU B 1 41 ? 12.945 -22.5 1.279 1 95.56 41 GLU B O 1
ATOM 1625 N N . PHE B 1 42 ? 11.586 -21.938 -0.305 1 94.44 42 PHE B N 1
ATOM 1626 C CA . PHE B 1 42 ? 12.602 -21.328 -1.158 1 94.44 42 PHE B CA 1
ATOM 1627 C C . PHE B 1 42 ? 12.156 -19.969 -1.652 1 94.44 42 PHE B C 1
ATOM 1629 O O . PHE B 1 42 ? 10.961 -19.672 -1.695 1 94.44 42 PHE B O 1
ATOM 1636 N N . ALA B 1 43 ? 13.141 -19.156 -1.966 1 97.38 43 ALA B N 1
ATOM 1637 C CA . ALA B 1 43 ? 12.836 -17.812 -2.469 1 97.38 43 ALA B CA 1
ATOM 1638 C C . ALA B 1 43 ? 12.242 -17.875 -3.875 1 97.38 43 ALA B C 1
ATOM 1640 O O . ALA B 1 43 ? 12.57 -18.766 -4.656 1 97.38 43 ALA B O 1
ATOM 1641 N N . VAL B 1 44 ? 11.414 -16.938 -4.121 1 97.44 44 VAL B N 1
ATOM 1642 C CA . VAL B 1 44 ? 10.852 -16.812 -5.461 1 97.44 44 VAL B CA 1
ATOM 1643 C C . VAL B 1 44 ? 10.969 -15.359 -5.938 1 97.44 44 VAL B C 1
ATOM 1645 O O . VAL B 1 44 ? 11.016 -14.43 -5.121 1 97.44 44 VAL B O 1
ATOM 1648 N N . ARG B 1 45 ? 11.039 -15.18 -7.223 1 98.12 45 ARG B N 1
ATOM 1649 C CA . ARG B 1 45 ? 10.93 -13.867 -7.852 1 98.12 45 ARG B CA 1
ATOM 1650 C C . ARG B 1 45 ? 9.523 -13.625 -8.383 1 98.12 45 ARG B C 1
ATOM 1652 O O . ARG B 1 45 ? 8.805 -14.578 -8.695 1 98.12 45 ARG B O 1
ATOM 1659 N N . PHE B 1 46 ? 9.172 -12.383 -8.367 1 98.38 46 PHE B N 1
ATOM 1660 C CA . PHE B 1 46 ? 7.887 -12.062 -8.969 1 98.38 46 PHE B CA 1
ATOM 1661 C C . PHE B 1 46 ? 8.023 -10.922 -9.969 1 98.38 46 PHE B C 1
ATOM 1663 O O . PHE B 1 46 ? 8.938 -10.102 -9.867 1 98.38 46 PHE B O 1
ATOM 1670 N N . LYS B 1 47 ? 7.09 -10.852 -10.906 1 98.44 47 LYS B N 1
ATOM 1671 C CA . LYS B 1 47 ? 6.879 -9.75 -11.844 1 98.44 47 LYS B CA 1
ATOM 1672 C C . LYS B 1 47 ? 5.391 -9.5 -12.07 1 98.44 47 LYS B C 1
ATOM 1674 O O . LYS B 1 47 ? 4.605 -10.438 -12.203 1 98.44 47 LYS B O 1
ATOM 1679 N N . VAL B 1 48 ? 5.051 -8.258 -12.148 1 98.75 48 VAL B N 1
ATOM 1680 C CA . VAL B 1 48 ? 3.656 -7.883 -12.359 1 98.75 48 VAL B CA 1
ATOM 1681 C C . VAL B 1 48 ? 3.502 -7.195 -13.711 1 98.75 48 VAL B C 1
ATOM 1683 O O . VAL B 1 48 ? 4.254 -6.27 -14.031 1 98.75 48 VAL B O 1
ATOM 1686 N N . TYR B 1 49 ? 2.545 -7.719 -14.422 1 98.44 49 TYR B N 1
ATOM 1687 C CA . TYR B 1 49 ? 2.16 -7.117 -15.695 1 98.44 49 TYR B CA 1
ATOM 1688 C C . TYR B 1 49 ? 0.753 -6.535 -15.617 1 98.44 49 TYR B C 1
ATOM 1690 O O . TYR B 1 49 ? -0.019 -6.879 -14.719 1 98.44 49 TYR B O 1
ATOM 1698 N N . CYS B 1 50 ? 0.496 -5.645 -16.562 1 98.44 50 CYS B N 1
ATOM 1699 C CA . CYS B 1 50 ? -0.819 -5.02 -16.594 1 98.44 50 CYS B CA 1
ATOM 1700 C C . CYS B 1 50 ? -1.327 -4.922 -18.031 1 98.44 50 CYS B C 1
ATOM 1702 O O . CYS B 1 50 ? -0.567 -4.59 -18.953 1 98.44 50 CYS B O 1
ATOM 1704 N N . THR B 1 51 ? -2.611 -5.137 -18.203 1 98.5 51 THR B N 1
ATOM 1705 C CA . THR B 1 51 ? -3.209 -5.051 -19.531 1 98.5 51 THR B CA 1
ATOM 1706 C C . THR B 1 51 ? -3.441 -3.598 -19.922 1 98.5 51 THR B C 1
ATOM 1708 O O . THR B 1 51 ? -3.689 -3.299 -21.094 1 98.5 51 THR B O 1
ATOM 1711 N N . ALA B 1 52 ? -3.42 -2.682 -19 1 98.25 52 ALA B N 1
ATOM 1712 C CA . ALA B 1 52 ? -3.66 -1.265 -19.266 1 98.25 52 ALA B CA 1
ATOM 1713 C C . ALA B 1 52 ? -2.672 -0.389 -18.5 1 98.25 52 ALA B C 1
ATOM 1715 O O . ALA B 1 52 ? -3.066 0.393 -17.625 1 98.25 52 ALA B O 1
ATOM 1716 N N . PRO B 1 53 ? -1.413 -0.397 -18.875 1 97.62 53 PRO B N 1
ATOM 1717 C CA . PRO B 1 53 ? -0.357 0.313 -18.156 1 97.62 53 PRO B CA 1
ATOM 1718 C C . PRO B 1 53 ? -0.514 1.83 -18.219 1 97.62 53 PRO B C 1
ATOM 1720 O O . PRO B 1 53 ? 0.142 2.555 -17.469 1 97.62 53 PRO B O 1
ATOM 1723 N N . ASP B 1 54 ? -1.377 2.277 -19.094 1 97.69 54 ASP B N 1
ATOM 1724 C CA . ASP B 1 54 ? -1.645 3.711 -19.172 1 97.69 54 ASP B CA 1
ATOM 1725 C C . ASP B 1 54 ? -2.543 4.156 -18.016 1 97.69 54 ASP B C 1
ATOM 1727 O O . ASP B 1 54 ? -2.568 5.34 -17.672 1 97.69 54 ASP B O 1
ATOM 1731 N N . LYS B 1 55 ? -3.303 3.215 -17.453 1 98.44 55 LYS B N 1
ATOM 1732 C CA . LYS B 1 55 ? -4.285 3.531 -16.422 1 98.44 55 LYS B CA 1
ATOM 1733 C C . LYS B 1 55 ? -3.705 3.312 -15.031 1 98.44 55 LYS B C 1
ATOM 1735 O O . LYS B 1 55 ? -4.133 3.953 -14.07 1 98.44 55 LYS B O 1
ATOM 1740 N N . TYR B 1 56 ? -2.723 2.391 -15.008 1 98.5 56 TYR B N 1
ATOM 1741 C CA . TYR B 1 56 ? -2.305 1.932 -13.688 1 98.5 56 TYR B CA 1
ATOM 1742 C C . TYR B 1 56 ? -0.805 2.121 -13.492 1 98.5 56 TYR B C 1
ATOM 1744 O O . TYR B 1 56 ? -0.034 2.039 -14.445 1 98.5 56 TYR B O 1
ATOM 1752 N N . ILE B 1 57 ? -0.469 2.357 -12.234 1 97.38 57 ILE B N 1
ATOM 1753 C CA . ILE B 1 57 ? 0.92 2.281 -11.805 1 97.38 57 ILE B CA 1
ATOM 1754 C C . ILE B 1 57 ? 1.051 1.262 -10.672 1 97.38 57 ILE B C 1
ATOM 1756 O O . ILE B 1 57 ? 0.286 1.297 -9.703 1 97.38 57 ILE B O 1
ATOM 1760 N N . VAL B 1 58 ? 1.939 0.348 -10.812 1 98.12 58 VAL B N 1
ATOM 1761 C CA . VAL B 1 58 ? 2.295 -0.571 -9.734 1 98.12 58 VAL B CA 1
ATOM 1762 C C . VAL B 1 58 ? 3.65 -0.182 -9.148 1 98.12 58 VAL B C 1
ATOM 1764 O O . VAL B 1 58 ? 4.648 -0.111 -9.875 1 98.12 58 VAL B O 1
ATOM 1767 N N . VAL B 1 59 ? 3.646 0.005 -7.84 1 95.69 59 VAL B N 1
ATOM 1768 C CA . VAL B 1 59 ? 4.895 0.391 -7.191 1 95.69 59 VAL B CA 1
ATOM 1769 C C . VAL B 1 59 ? 5.785 -0.837 -7.008 1 95.69 59 VAL B C 1
ATOM 1771 O O . VAL B 1 59 ? 5.352 -1.847 -6.449 1 95.69 59 VAL B O 1
ATOM 1774 N N . ASP B 1 60 ? 7 -0.808 -7.488 1 94.69 60 ASP B N 1
ATOM 1775 C CA . ASP B 1 60 ? 7.965 -1.899 -7.418 1 94.69 60 ASP B CA 1
ATOM 1776 C C . ASP B 1 60 ? 7.367 -3.195 -7.961 1 94.69 60 ASP B C 1
ATOM 1778 O O . ASP B 1 60 ? 7.238 -4.18 -7.23 1 94.69 60 ASP B O 1
ATOM 1782 N N . PRO B 1 61 ? 7.098 -3.248 -9.289 1 98.19 61 PRO B N 1
ATOM 1783 C CA . PRO B 1 61 ? 6.359 -4.359 -9.891 1 98.19 61 PRO B CA 1
ATOM 1784 C C . PRO B 1 61 ? 7.203 -5.629 -10.016 1 98.19 61 PRO B C 1
ATOM 1786 O O . PRO B 1 61 ? 6.699 -6.672 -10.445 1 98.19 61 PRO B O 1
ATOM 1789 N N . GLU B 1 62 ? 8.453 -5.617 -9.648 1 98.38 62 GLU B N 1
ATOM 1790 C CA . GLU B 1 62 ? 9.297 -6.812 -9.672 1 98.38 62 GLU B CA 1
ATOM 1791 C C . GLU B 1 62 ? 10.18 -6.883 -8.43 1 98.38 62 GLU B C 1
ATOM 1793 O O . GLU B 1 62 ? 10.539 -5.855 -7.855 1 98.38 62 GLU B O 1
ATOM 1798 N N . GLY B 1 63 ? 10.391 -8.156 -8.031 1 98.06 63 GLY B N 1
ATOM 1799 C CA . GLY B 1 63 ? 11.219 -8.367 -6.859 1 98.06 63 GLY B CA 1
ATOM 1800 C C . GLY B 1 63 ? 11.289 -9.82 -6.438 1 98.06 63 GLY B C 1
ATOM 1801 O O . GLY B 1 63 ? 11 -10.719 -7.23 1 98.06 63 GLY B O 1
ATOM 1802 N N . SER B 1 64 ? 11.852 -10.016 -5.254 1 98.19 64 SER B N 1
ATOM 1803 C CA . SER B 1 64 ? 11.969 -11.344 -4.664 1 98.19 64 SER B CA 1
ATOM 1804 C C . SER B 1 64 ? 11.172 -11.445 -3.367 1 98.19 64 SER B C 1
ATOM 1806 O O . SER B 1 64 ? 10.938 -10.438 -2.693 1 98.19 64 SER B O 1
ATOM 1808 N N . ILE B 1 65 ? 10.758 -12.594 -3.154 1 98.19 65 ILE B N 1
ATOM 1809 C CA . ILE B 1 65 ? 10.078 -12.898 -1.898 1 98.19 65 ILE B CA 1
ATOM 1810 C C . ILE B 1 65 ? 10.82 -14.016 -1.166 1 98.19 65 ILE B C 1
ATOM 1812 O O . ILE B 1 65 ? 11.055 -15.086 -1.727 1 98.19 65 ILE B O 1
ATOM 1816 N N . LYS B 1 66 ? 11.195 -13.695 0.058 1 98.12 66 LYS B N 1
ATOM 1817 C CA . LYS B 1 66 ? 11.898 -14.68 0.882 1 98.12 66 LYS B CA 1
ATOM 1818 C C . LYS B 1 66 ? 10.992 -15.867 1.203 1 98.12 66 LYS B C 1
ATOM 1820 O O . LYS B 1 66 ? 9.773 -15.781 1.066 1 98.12 66 LYS B O 1
ATOM 1825 N N . PRO B 1 67 ? 11.586 -17.062 1.542 1 97.94 67 PRO B N 1
ATOM 1826 C CA . PRO B 1 67 ? 10.781 -18.219 1.944 1 97.94 67 PRO B CA 1
ATOM 1827 C C . PRO B 1 67 ? 9.812 -17.891 3.078 1 97.94 67 PRO B C 1
ATOM 1829 O O . PRO B 1 67 ? 10.18 -17.219 4.039 1 97.94 67 PRO B O 1
ATOM 1832 N N . MET B 1 68 ? 8.586 -18.328 2.906 1 97.88 68 MET B N 1
ATOM 1833 C CA . MET B 1 68 ? 7.566 -18.234 3.943 1 97.88 68 MET B CA 1
ATOM 1834 C C . MET B 1 68 ? 7.305 -16.781 4.328 1 97.88 68 MET B C 1
ATOM 1836 O O . MET B 1 68 ? 7.043 -16.484 5.492 1 97.88 68 MET B O 1
ATOM 1840 N N . CYS B 1 69 ? 7.395 -15.891 3.373 1 98 69 CYS B N 1
ATOM 1841 C CA . CYS B 1 69 ? 7.164 -14.469 3.617 1 98 69 CYS B CA 1
ATOM 1842 C C . CYS B 1 69 ? 6.176 -13.898 2.609 1 98 69 CYS B C 1
ATOM 1844 O O . CYS B 1 69 ? 5.754 -14.594 1.683 1 98 69 CYS B O 1
ATOM 1846 N N . GLN B 1 70 ? 5.758 -12.789 2.938 1 97.75 70 GLN B N 1
ATOM 1847 C CA . GLN B 1 70 ? 4.863 -12.062 2.041 1 97.75 70 GLN B CA 1
ATOM 1848 C C . GLN B 1 70 ? 5.414 -10.68 1.715 1 97.75 70 GLN B C 1
ATOM 1850 O O . GLN B 1 70 ? 6.301 -10.18 2.41 1 97.75 70 GLN B O 1
ATOM 1855 N N . ILE B 1 71 ? 4.969 -10.031 0.656 1 97.38 71 ILE B N 1
ATOM 1856 C CA . ILE B 1 71 ? 5.238 -8.633 0.344 1 97.38 71 ILE B CA 1
ATOM 1857 C C . ILE B 1 71 ? 3.932 -7.918 0 1 97.38 71 ILE B C 1
ATOM 1859 O O . ILE B 1 71 ? 2.979 -8.547 -0.464 1 97.38 71 ILE B O 1
ATOM 1863 N N . ASP B 1 72 ? 3.824 -6.605 0.29 1 97.31 72 ASP B N 1
ATOM 1864 C CA . ASP B 1 72 ? 2.695 -5.762 -0.081 1 97.31 72 ASP B CA 1
ATOM 1865 C C . ASP B 1 72 ? 3.008 -4.941 -1.33 1 97.31 72 ASP B C 1
ATOM 1867 O O . ASP B 1 72 ? 4.012 -4.227 -1.374 1 97.31 72 ASP B O 1
ATOM 1871 N N . LEU B 1 73 ? 2.215 -5.031 -2.322 1 97.88 73 LEU B N 1
ATOM 1872 C CA . LEU B 1 73 ? 2.318 -4.254 -3.553 1 97.88 73 LEU B CA 1
ATOM 1873 C C . LEU B 1 73 ? 1.229 -3.188 -3.615 1 97.88 73 LEU B C 1
ATOM 1875 O O . LEU B 1 73 ? 0.069 -3.461 -3.301 1 97.88 73 LEU B O 1
ATOM 1879 N N . VAL B 1 74 ? 1.625 -2.014 -3.98 1 98.25 74 VAL B N 1
ATOM 1880 C CA . VAL B 1 74 ? 0.662 -0.922 -4.082 1 98.25 74 VAL B CA 1
ATOM 1881 C C . VAL B 1 74 ? 0.278 -0.705 -5.543 1 98.25 74 VAL B C 1
ATOM 1883 O O . VAL B 1 74 ? 1.148 -0.54 -6.402 1 98.25 74 VAL B O 1
ATOM 1886 N N . PHE B 1 75 ? -0.99 -0.703 -5.762 1 98.12 75 PHE B N 1
ATOM 1887 C CA . PHE B 1 75 ? -1.58 -0.464 -7.074 1 98.12 75 PHE B CA 1
ATOM 1888 C C . PHE B 1 75 ? -2.314 0.87 -7.102 1 98.12 75 PHE B C 1
ATOM 1890 O O . PHE B 1 75 ? -3.193 1.119 -6.273 1 98.12 75 PHE B O 1
ATOM 1897 N N . ARG B 1 76 ? -1.962 1.71 -8.125 1 98.19 76 ARG B N 1
ATOM 1898 C CA . ARG B 1 76 ? -2.596 3.018 -8.25 1 98.19 76 ARG B CA 1
ATOM 1899 C C . ARG B 1 76 ? -3.379 3.117 -9.555 1 98.19 76 ARG B C 1
ATOM 1901 O O . ARG B 1 76 ? -2.895 2.705 -10.617 1 98.19 76 ARG B O 1
ATOM 1908 N N . HIS B 1 77 ? -4.594 3.52 -9.445 1 98.44 77 HIS B N 1
ATOM 1909 C CA . HIS B 1 77 ? -5.32 3.92 -10.641 1 98.44 77 HIS B CA 1
ATOM 1910 C C . HIS B 1 77 ? -5.094 5.395 -10.961 1 98.44 77 HIS B C 1
ATOM 1912 O O . HIS B 1 77 ? -5.461 6.266 -10.172 1 98.44 77 HIS B O 1
ATOM 1918 N N . ASN B 1 78 ? -4.574 5.738 -12.125 1 97.44 78 ASN B N 1
ATOM 1919 C CA . ASN B 1 78 ? -4.176 7.105 -12.453 1 97.44 78 ASN B CA 1
ATOM 1920 C C . ASN B 1 78 ? -5.105 7.723 -13.492 1 97.44 78 ASN B C 1
ATOM 1922 O O . ASN B 1 78 ? -4.871 8.836 -13.953 1 97.44 78 ASN B O 1
ATOM 1926 N N . ALA B 1 79 ? -6.09 7.02 -13.875 1 98.25 79 ALA B N 1
ATOM 1927 C CA . ALA B 1 79 ? -7.047 7.492 -14.867 1 98.25 79 ALA B CA 1
ATOM 1928 C C . ALA B 1 79 ? -8.477 7.391 -14.344 1 98.25 79 ALA B C 1
ATOM 1930 O O . ALA B 1 79 ? -9.312 6.703 -14.93 1 98.25 79 ALA B O 1
ATOM 1931 N N . LEU B 1 80 ? -8.695 8.172 -13.359 1 97.31 80 LEU B N 1
ATOM 1932 C CA . LEU B 1 80 ? -9.984 8.156 -12.664 1 97.31 80 LEU B CA 1
ATOM 1933 C C . LEU B 1 80 ? -10.984 9.078 -13.359 1 97.31 80 LEU B C 1
ATOM 1935 O O . LEU B 1 80 ? -11.18 10.219 -12.938 1 97.31 80 LEU B O 1
ATOM 1939 N N . ILE B 1 81 ? -11.562 8.688 -14.375 1 97.69 81 ILE B N 1
ATOM 1940 C CA . ILE B 1 81 ? -12.555 9.438 -15.141 1 97.69 81 ILE B CA 1
ATOM 1941 C C . ILE B 1 81 ? -13.758 8.547 -15.438 1 97.69 81 ILE B C 1
ATOM 1943 O O . ILE B 1 81 ? -13.633 7.328 -15.531 1 97.69 81 ILE B O 1
ATOM 1947 N N . PRO B 1 82 ? -14.922 9.062 -15.555 1 97.62 82 PRO B N 1
ATOM 1948 C CA . PRO B 1 82 ? -16.156 8.297 -15.781 1 97.62 82 PRO B CA 1
ATOM 1949 C C . PRO B 1 82 ? -16.047 7.355 -16.984 1 97.62 82 PRO B C 1
ATOM 1951 O O . PRO B 1 82 ? -16.594 6.254 -16.953 1 97.62 82 PRO B O 1
ATOM 1954 N N . ALA B 1 83 ? -15.305 7.684 -18.016 1 97.94 83 ALA B N 1
ATOM 1955 C CA . ALA B 1 83 ? -15.172 6.875 -19.219 1 97.94 83 ALA B CA 1
ATOM 1956 C C . ALA B 1 83 ? -14.492 5.543 -18.922 1 97.94 83 ALA B C 1
ATOM 1958 O O . ALA B 1 83 ? -14.648 4.578 -19.672 1 97.94 83 ALA B O 1
ATOM 1959 N N . ASN B 1 84 ? -13.789 5.488 -17.812 1 98.44 84 ASN B N 1
ATOM 1960 C CA . ASN B 1 84 ? -13.055 4.273 -17.469 1 98.44 84 ASN B CA 1
ATOM 1961 C C . ASN B 1 84 ? -13.82 3.432 -16.453 1 98.44 84 ASN B C 1
ATOM 1963 O O . ASN B 1 84 ? -13.32 2.402 -15.984 1 98.44 84 ASN B O 1
ATOM 1967 N N . CYS B 1 85 ? -14.977 3.854 -16.109 1 98 85 CYS B N 1
ATOM 1968 C CA . CYS B 1 85 ? -15.781 3.094 -15.156 1 98 85 CYS B CA 1
ATOM 1969 C C . CYS B 1 85 ? -16.328 1.825 -15.797 1 98 85 CYS B C 1
ATOM 1971 O O . CYS B 1 85 ? -16.641 1.812 -16.984 1 98 85 CYS B O 1
ATOM 1973 N N . ASN B 1 86 ? -16.391 0.801 -14.992 1 97.88 86 ASN B N 1
ATOM 1974 C CA . ASN B 1 86 ? -16.969 -0.492 -15.344 1 97.88 86 ASN B CA 1
ATOM 1975 C C . ASN B 1 86 ? -16.141 -1.199 -16.422 1 97.88 86 ASN B C 1
ATOM 1977 O O . ASN B 1 86 ? -16.688 -1.992 -17.188 1 97.88 86 ASN B O 1
ATOM 1981 N N . VAL B 1 87 ? -14.992 -0.772 -16.609 1 97.56 87 VAL B N 1
ATOM 1982 C CA . VAL B 1 87 ? -14.023 -1.48 -17.422 1 97.56 87 VAL B CA 1
ATOM 1983 C C . VAL B 1 87 ? -13.109 -2.328 -16.547 1 97.56 87 VAL B C 1
ATOM 1985 O O . VAL B 1 87 ? -12.547 -1.829 -15.57 1 97.56 87 VAL B O 1
ATOM 1988 N N . THR B 1 88 ? -13.047 -3.549 -16.828 1 98.5 88 THR B N 1
ATOM 1989 C CA . THR B 1 88 ? -12.219 -4.445 -16.031 1 98.5 88 THR B CA 1
ATOM 1990 C C . THR B 1 88 ? -10.906 -4.754 -16.75 1 98.5 88 THR B C 1
ATOM 1992 O O . THR B 1 88 ? -10.914 -5.348 -17.828 1 98.5 88 THR B O 1
ATOM 1995 N N . ASP B 1 89 ? -9.859 -4.363 -16.266 1 98.69 89 ASP B N 1
ATOM 1996 C CA . ASP B 1 89 ? -8.508 -4.707 -16.688 1 98.69 89 ASP B CA 1
ATOM 1997 C C . ASP B 1 89 ? -7.926 -5.832 -15.836 1 98.69 89 ASP B C 1
ATOM 1999 O O . ASP B 1 89 ? -8.617 -6.379 -14.969 1 98.69 89 ASP B O 1
ATOM 2003 N N . LYS B 1 90 ? -6.648 -6.211 -16.109 1 98.69 90 LYS B N 1
ATOM 2004 C CA . LYS B 1 90 ? -6.043 -7.316 -15.367 1 98.69 90 LYS B CA 1
ATOM 2005 C C . LYS B 1 90 ? -4.59 -7.012 -15.016 1 98.69 90 LYS B C 1
ATOM 2007 O O . LYS B 1 90 ? -3.871 -6.391 -15.797 1 98.69 90 LYS B O 1
ATOM 2012 N N . PHE B 1 91 ? -4.219 -7.531 -13.836 1 98.62 91 PHE B N 1
ATOM 2013 C CA . PHE B 1 91 ? -2.814 -7.664 -13.469 1 98.62 91 PHE B CA 1
ATOM 2014 C C . PHE B 1 91 ? -2.373 -9.117 -13.531 1 98.62 91 PHE B C 1
ATOM 2016 O O . PHE B 1 91 ? -3.01 -9.992 -12.93 1 98.62 91 PHE B O 1
ATOM 2023 N N . ARG B 1 92 ? -1.334 -9.344 -14.234 1 98.62 92 ARG B N 1
ATOM 2024 C CA . ARG B 1 92 ? -0.742 -10.68 -14.242 1 98.62 92 ARG B CA 1
ATOM 2025 C C . ARG B 1 92 ? 0.474 -10.742 -13.32 1 98.62 92 ARG B C 1
ATOM 2027 O O . ARG B 1 92 ? 1.451 -10.016 -13.531 1 98.62 92 ARG B O 1
ATOM 2034 N N . ILE B 1 93 ? 0.375 -11.578 -12.32 1 98.44 93 ILE B N 1
ATOM 2035 C CA . ILE B 1 93 ? 1.498 -11.828 -11.422 1 98.44 93 ILE B CA 1
ATOM 2036 C C . ILE B 1 93 ? 2.205 -13.117 -11.828 1 98.44 93 ILE B C 1
ATOM 2038 O O . ILE B 1 93 ? 1.597 -14.188 -11.836 1 98.44 93 ILE B O 1
ATOM 2042 N N . GLN B 1 94 ? 3.418 -12.953 -12.109 1 97.75 94 GLN B N 1
ATOM 2043 C CA . GLN B 1 94 ? 4.23 -14.109 -12.453 1 97.75 94 GLN B CA 1
ATOM 2044 C C . GLN B 1 94 ? 5.254 -14.414 -11.367 1 97.75 94 GLN B C 1
ATOM 2046 O O . GLN B 1 94 ? 5.934 -13.5 -10.875 1 97.75 94 GLN B O 1
ATOM 2051 N N . LEU B 1 95 ? 5.312 -15.656 -10.992 1 97.69 95 LEU B N 1
ATOM 2052 C CA . LEU B 1 95 ? 6.395 -16.125 -10.141 1 97.69 95 LEU B CA 1
ATOM 2053 C C . LEU B 1 95 ? 7.48 -16.812 -10.961 1 97.69 95 LEU B C 1
ATOM 2055 O O . LEU B 1 95 ? 7.18 -17.562 -11.898 1 97.69 95 LEU B O 1
ATOM 2059 N N . GLN B 1 96 ? 8.672 -16.5 -10.586 1 96.94 96 GLN B N 1
ATOM 2060 C CA . GLN B 1 96 ? 9.82 -17.094 -11.258 1 96.94 96 GLN B CA 1
ATOM 2061 C C . GLN B 1 96 ? 10.766 -17.75 -10.266 1 96.94 96 GLN B C 1
ATOM 2063 O O . GLN B 1 96 ? 10.914 -17.281 -9.133 1 96.94 96 GLN B O 1
ATOM 2068 N N . ASP B 1 97 ? 11.336 -18.812 -10.789 1 93.88 97 ASP B N 1
ATOM 2069 C CA . ASP B 1 97 ? 12.414 -19.391 -10 1 93.88 97 ASP B CA 1
ATOM 2070 C C . ASP B 1 97 ? 13.531 -18.391 -9.773 1 93.88 97 ASP B C 1
ATOM 2072 O O . ASP B 1 97 ? 13.922 -17.656 -10.688 1 93.88 97 ASP B O 1
ATOM 2076 N N . HIS B 1 98 ? 13.945 -18.406 -8.562 1 91.56 98 HIS B N 1
ATOM 2077 C CA . HIS B 1 98 ? 14.93 -17.391 -8.188 1 91.56 98 HIS B CA 1
ATOM 2078 C C . HIS B 1 98 ? 16.25 -17.609 -8.93 1 91.56 98 HIS B C 1
ATOM 2080 O O . HIS B 1 98 ? 16.875 -16.641 -9.359 1 91.56 98 HIS B O 1
ATOM 2086 N N . ALA B 1 99 ? 16.594 -18.812 -9.141 1 88.44 99 ALA B N 1
ATOM 2087 C CA . ALA B 1 99 ? 17.891 -19.141 -9.727 1 88.44 99 ALA B CA 1
ATOM 2088 C C . ALA B 1 99 ? 17.812 -19.172 -11.25 1 88.44 99 ALA B C 1
ATOM 2090 O O . ALA B 1 99 ? 18.641 -18.531 -11.93 1 88.44 99 ALA B O 1
ATOM 2091 N N . THR B 1 100 ? 16.812 -19.828 -11.844 1 90.38 100 THR B N 1
ATOM 2092 C CA . THR B 1 100 ? 16.766 -20.094 -13.281 1 90.38 100 THR B CA 1
ATOM 2093 C C . THR B 1 100 ? 15.961 -19 -13.992 1 90.38 100 THR B C 1
ATOM 2095 O O . THR B 1 100 ? 16.016 -18.891 -15.219 1 90.38 100 THR B O 1
ATOM 2098 N N . LYS B 1 101 ? 15.156 -18.234 -13.25 1 90 101 LYS B N 1
ATOM 2099 C CA . LYS B 1 101 ? 14.312 -17.172 -13.789 1 90 101 LYS B CA 1
ATOM 2100 C C . LYS B 1 101 ? 13.18 -17.75 -14.633 1 90 101 LYS B C 1
ATOM 2102 O O . LYS B 1 101 ? 12.492 -17.016 -15.344 1 90 101 LYS B O 1
ATOM 2107 N N . GLN B 1 102 ? 13.047 -19.031 -14.562 1 94 102 GLN B N 1
ATOM 2108 C CA . GLN B 1 102 ? 11.922 -19.641 -15.25 1 94 102 GLN B CA 1
ATOM 2109 C C . GLN B 1 102 ? 10.609 -19.328 -14.547 1 94 102 GLN B C 1
ATOM 2111 O O . GLN B 1 102 ? 10.531 -19.344 -13.32 1 94 102 GLN B O 1
ATOM 2116 N N . VAL B 1 103 ? 9.633 -19.094 -15.383 1 95.44 103 VAL B N 1
ATOM 2117 C CA . VAL B 1 103 ? 8.312 -18.844 -14.82 1 95.44 103 VAL B CA 1
ATOM 2118 C C . VAL B 1 103 ? 7.766 -20.125 -14.18 1 95.44 103 VAL B C 1
ATOM 2120 O O . VAL B 1 103 ? 7.723 -21.172 -14.82 1 95.44 103 VAL B O 1
ATOM 2123 N N . ILE B 1 104 ? 7.375 -20.031 -12.961 1 96.25 104 ILE B N 1
ATOM 2124 C CA . ILE B 1 104 ? 6.914 -21.234 -12.273 1 96.25 104 ILE B CA 1
ATOM 2125 C C . ILE B 1 104 ? 5.445 -21.078 -11.891 1 96.25 104 ILE B C 1
ATOM 2127 O O . ILE B 1 104 ? 4.816 -22.016 -11.422 1 96.25 104 ILE B O 1
ATOM 2131 N N . GLY B 1 105 ? 4.766 -19.922 -12.008 1 96.69 105 GLY B N 1
ATOM 2132 C CA . GLY B 1 105 ? 3.367 -19.703 -11.688 1 96.69 105 GLY B CA 1
ATOM 2133 C C . GLY B 1 105 ? 2.848 -18.359 -12.195 1 96.69 105 GLY B C 1
ATOM 2134 O O . GLY B 1 105 ? 3.627 -17.438 -12.445 1 96.69 105 GLY B O 1
ATOM 2135 N N . LYS B 1 106 ? 1.521 -18.344 -12.391 1 96.75 106 LYS B N 1
ATOM 2136 C CA . LYS B 1 106 ? 0.873 -17.109 -12.844 1 96.75 106 LYS B CA 1
ATOM 2137 C C . LYS B 1 106 ? -0.518 -16.969 -12.227 1 96.75 106 LYS B C 1
ATOM 2139 O O . LYS B 1 106 ? -1.183 -17.969 -11.945 1 96.75 106 LYS B O 1
ATOM 2144 N N . LYS B 1 107 ? -0.829 -15.789 -11.953 1 97.5 107 LYS B N 1
ATOM 2145 C CA . LYS B 1 107 ? -2.172 -15.453 -11.492 1 97.5 107 LYS B CA 1
ATOM 2146 C C . LYS B 1 107 ? -2.633 -14.109 -12.07 1 97.5 107 LYS B C 1
ATOM 2148 O O . LYS B 1 107 ? -1.878 -13.141 -12.062 1 97.5 107 LYS B O 1
ATOM 2153 N N . ASP B 1 108 ? -3.795 -14.078 -12.617 1 98.44 108 ASP B N 1
ATOM 2154 C CA . ASP B 1 108 ? -4.414 -12.836 -13.078 1 98.44 108 ASP B CA 1
ATOM 2155 C C . ASP B 1 108 ? -5.379 -12.281 -12.031 1 98.44 108 ASP B C 1
ATOM 2157 O O . ASP B 1 108 ? -6.184 -13.031 -11.469 1 98.44 108 ASP B O 1
ATOM 2161 N N . ILE B 1 109 ? -5.273 -11.07 -11.773 1 98.5 109 ILE B N 1
ATOM 2162 C CA . ILE B 1 109 ? -6.141 -10.383 -10.828 1 98.5 109 ILE B CA 1
ATOM 2163 C C . ILE B 1 109 ? -6.934 -9.297 -11.555 1 98.5 109 ILE B C 1
ATOM 2165 O O . ILE B 1 109 ? -6.352 -8.367 -12.117 1 98.5 109 ILE B O 1
ATOM 2169 N N . PRO B 1 110 ? -8.227 -9.352 -11.539 1 98.81 110 PRO B N 1
ATOM 2170 C CA . PRO B 1 110 ? -9.023 -8.305 -12.18 1 98.81 110 PRO B CA 1
ATOM 2171 C C . PRO B 1 110 ? -8.969 -6.977 -11.43 1 98.81 110 PRO B C 1
ATOM 2173 O O . PRO B 1 110 ? -8.883 -6.961 -10.203 1 98.81 110 PRO B O 1
ATOM 2176 N N . ALA B 1 111 ? -9 -5.945 -12.148 1 98.69 111 ALA B N 1
ATOM 2177 C CA . ALA B 1 111 ? -9.039 -4.574 -11.648 1 98.69 111 ALA B CA 1
ATOM 2178 C C . ALA B 1 111 ? -10.156 -3.777 -12.305 1 98.69 111 ALA B C 1
ATOM 2180 O O . ALA B 1 111 ? -10.227 -3.684 -13.531 1 98.69 111 ALA B O 1
ATOM 2181 N N . THR B 1 112 ? -11.016 -3.17 -11.492 1 98.75 112 THR B N 1
ATOM 2182 C CA . THR B 1 112 ? -12.18 -2.486 -12.047 1 98.75 112 THR B CA 1
ATOM 2183 C C . THR B 1 112 ? -12.406 -1.152 -11.344 1 98.75 112 THR B C 1
ATOM 2185 O O . THR B 1 112 ? -12.305 -1.065 -10.117 1 98.75 112 THR B O 1
ATOM 2188 N N . LEU B 1 113 ? -12.68 -0.117 -12.094 1 98.56 113 LEU B N 1
ATOM 2189 C CA . LEU B 1 113 ? -13.141 1.16 -11.562 1 98.56 113 LEU B CA 1
ATOM 2190 C C . LEU B 1 113 ? -14.664 1.236 -11.578 1 98.56 113 LEU B C 1
ATOM 2192 O O . LEU B 1 113 ? -15.289 1.116 -12.633 1 98.56 113 LEU B O 1
ATOM 2196 N N . HIS B 1 114 ? -15.203 1.384 -10.422 1 97.94 114 HIS B N 1
ATOM 2197 C CA . HIS B 1 114 ? -16.656 1.497 -10.281 1 97.94 114 HIS B CA 1
ATOM 2198 C C . HIS B 1 114 ? -17.078 2.951 -10.094 1 97.94 114 HIS B C 1
ATOM 2200 O O . HIS B 1 114 ? -16.328 3.752 -9.523 1 97.94 114 HIS B O 1
ATOM 2206 N N . PRO B 1 115 ? -18.234 3.158 -10.602 1 96.12 115 PRO B N 1
ATOM 2207 C CA . PRO B 1 115 ? -18.781 4.465 -10.227 1 96.12 115 PRO B CA 1
ATOM 2208 C C . PRO B 1 115 ? -19.203 4.535 -8.758 1 96.12 115 PRO B C 1
ATOM 2210 O O . PRO B 1 115 ? -19.312 3.5 -8.094 1 96.12 115 PRO B O 1
ATOM 2213 N N . GLY B 1 116 ? -19.266 5.625 -8.141 1 93.69 116 GLY B N 1
ATOM 2214 C CA . GLY B 1 116 ? -19.797 5.809 -6.801 1 93.69 116 GLY B CA 1
ATOM 2215 C C . GLY B 1 116 ? -18.781 5.461 -5.719 1 93.69 116 GLY B C 1
ATOM 2216 O O . GLY B 1 116 ? -17.609 5.781 -5.836 1 93.69 116 GLY B O 1
ATOM 2217 N N . VAL B 1 117 ? -19.281 4.949 -4.602 1 92.62 117 VAL B N 1
ATOM 2218 C CA . VAL B 1 117 ? -18.484 4.621 -3.424 1 92.62 117 VAL B CA 1
ATOM 2219 C C . VAL B 1 117 ? -18.688 3.152 -3.059 1 92.62 117 VAL B C 1
ATOM 2221 O O . VAL B 1 117 ? -19.625 2.51 -3.533 1 92.62 117 VAL B O 1
ATOM 2224 N N . PRO B 1 118 ? -17.797 2.578 -2.346 1 89.62 118 PRO B N 1
ATOM 2225 C CA . PRO B 1 118 ? -17.938 1.169 -1.978 1 89.62 118 PRO B CA 1
ATOM 2226 C C . PRO B 1 118 ? -19.266 0.881 -1.283 1 89.62 118 PRO B C 1
ATOM 2228 O O . PRO B 1 118 ? -19.766 1.717 -0.523 1 89.62 118 PRO B O 1
ATOM 2231 N N . ASP B 1 119 ? -19.938 -0.167 -1.747 1 77.31 119 ASP B N 1
ATOM 2232 C CA . ASP B 1 119 ? -21.219 -0.541 -1.173 1 77.31 119 ASP B CA 1
ATOM 2233 C C . ASP B 1 119 ? -21.062 -1.043 0.26 1 77.31 119 ASP B C 1
ATOM 2235 O O . ASP B 1 119 ? -20.047 -1.671 0.594 1 77.31 119 ASP B O 1
ATOM 2239 N N . SER B 1 120 ? -21.625 -0.396 1.219 1 62.84 120 SER B N 1
ATOM 2240 C CA . SER B 1 120 ? -21.641 -0.925 2.578 1 62.84 120 SER B CA 1
ATOM 2241 C C . SER B 1 120 ? -22.031 -2.398 2.59 1 62.84 120 SER B C 1
ATOM 2243 O O . SER B 1 120 ? -21.688 -3.133 3.516 1 62.84 120 SER B O 1
ATOM 2245 N N . LYS B 1 121 ? -22.844 -2.855 1.671 1 51.09 121 LYS B N 1
ATOM 2246 C CA . LYS B 1 121 ? -23.562 -4.129 1.747 1 51.09 121 LYS B CA 1
ATOM 2247 C C . LYS B 1 121 ? -22.594 -5.305 1.606 1 51.09 121 LYS B C 1
ATOM 2249 O O . LYS B 1 121 ? -23.031 -6.461 1.55 1 51.09 121 LYS B O 1
ATOM 2254 N N . ASN B 1 122 ? -21.422 -5.086 1.176 1 43.88 122 ASN B N 1
ATOM 2255 C CA . ASN B 1 122 ? -20.812 -6.391 0.975 1 43.88 122 ASN B CA 1
ATOM 2256 C C . ASN B 1 122 ? -20.688 -7.164 2.283 1 43.88 122 ASN B C 1
ATOM 2258 O O . ASN B 1 122 ? -19.594 -7.473 2.736 1 43.88 122 ASN B O 1
ATOM 2262 N N . ASP B 1 123 ? -21.375 -6.797 3.301 1 39.09 123 ASP B N 1
ATOM 2263 C CA . ASP B 1 123 ? -21.5 -7.781 4.371 1 39.09 123 ASP B CA 1
ATOM 2264 C C . ASP B 1 123 ? -22.078 -9.102 3.84 1 39.09 123 ASP B C 1
ATOM 2266 O O . ASP B 1 123 ? -23.234 -9.156 3.426 1 39.09 123 ASP B O 1
ATOM 2270 N N . ASP B 1 124 ? -21.469 -9.828 3.182 1 34.78 124 ASP B N 1
ATOM 2271 C CA . ASP B 1 124 ? -21.922 -11.211 3.064 1 34.78 124 ASP B CA 1
ATOM 2272 C C . ASP B 1 124 ? -22.531 -11.695 4.371 1 34.78 124 ASP B C 1
ATOM 2274 O O . ASP B 1 124 ? -21.828 -12.148 5.273 1 34.78 124 ASP B O 1
ATOM 2278 N N . ARG B 1 125 ? -23.531 -11.109 4.914 1 31.8 125 ARG B N 1
ATOM 2279 C CA . ARG B 1 125 ? -24.375 -11.891 5.809 1 31.8 125 ARG B CA 1
ATOM 2280 C C . ARG B 1 125 ? -24.719 -13.242 5.195 1 31.8 125 ARG B C 1
ATOM 2282 O O . ARG B 1 125 ? -25.359 -13.305 4.137 1 31.8 125 ARG B O 1
ATOM 2289 N N . LEU B 1 126 ? -23.938 -14.172 5.254 1 33.03 126 LEU B N 1
ATOM 2290 C CA . LEU B 1 126 ? -24.5 -15.523 5.309 1 33.03 126 LEU B CA 1
ATOM 2291 C C . LEU B 1 126 ? -25.844 -15.531 6.02 1 33.03 126 LEU B C 1
ATOM 2293 O O . LEU B 1 126 ? -25.906 -15.391 7.242 1 33.03 126 LEU B O 1
ATOM 2297 N N . SER B 1 127 ? -26.797 -14.836 5.551 1 35.12 127 SER B N 1
ATOM 2298 C CA . SER B 1 127 ? -28.141 -15.227 5.977 1 35.12 127 SER B CA 1
ATOM 2299 C C . SER B 1 127 ? -28.297 -16.734 6.035 1 35.12 127 SER B C 1
ATOM 2301 O O . SER B 1 127 ? -28.516 -17.391 5.008 1 35.12 127 SER B O 1
ATOM 2303 N N . VAL B 1 128 ? -27.594 -17.438 6.797 1 35.22 128 VAL B N 1
ATOM 2304 C CA . VAL B 1 128 ? -28.031 -18.75 7.246 1 35.22 128 VAL B CA 1
ATOM 2305 C C . VAL B 1 128 ? -29.484 -18.688 7.695 1 35.22 128 VAL B C 1
ATOM 2307 O O . VAL B 1 128 ? -29.812 -18.031 8.688 1 35.22 128 VAL B O 1
ATOM 2310 N N . SER B 1 129 ? -30.391 -18.641 6.77 1 37.16 129 SER B N 1
ATOM 2311 C CA . SER B 1 129 ? -31.688 -19.141 7.18 1 37.16 129 SER B CA 1
ATOM 2312 C C . SER B 1 129 ? -31.562 -20.375 8.062 1 37.16 129 SER B C 1
ATOM 2314 O O . SER B 1 129 ? -30.734 -21.266 7.793 1 37.16 129 SER B O 1
ATOM 2316 N N . PRO B 1 130 ? -31.875 -20.312 9.32 1 35.09 130 PRO B N 1
ATOM 2317 C CA . PRO B 1 130 ? -31.906 -21.5 10.188 1 35.09 130 PRO B CA 1
ATOM 2318 C C . PRO B 1 130 ? -32.594 -22.688 9.539 1 35.09 130 PRO B C 1
ATOM 2320 O O . PRO B 1 130 ? -33.781 -22.891 9.711 1 35.09 130 PRO B O 1
ATOM 2323 N N . SER B 1 131 ? -32.688 -22.812 8.195 1 35.31 131 SER B N 1
ATOM 2324 C CA . SER B 1 131 ? -33.344 -24.094 7.969 1 35.31 131 SER B CA 1
ATOM 2325 C C . SER B 1 131 ? -32.594 -25.219 8.688 1 35.31 131 SER B C 1
ATOM 2327 O O . SER B 1 131 ? -31.375 -25.297 8.648 1 35.31 131 SER B O 1
ATOM 2329 N N . GLY B 1 132 ? -33.156 -25.828 9.812 1 32.72 132 GLY B N 1
ATOM 2330 C CA . GLY B 1 132 ? -32.906 -26.875 10.781 1 32.72 132 GLY B CA 1
ATOM 2331 C C . GLY B 1 132 ? -32.25 -28.109 10.156 1 32.72 132 GLY B C 1
ATOM 2332 O O . GLY B 1 132 ? -32.031 -29.109 10.836 1 32.72 132 GLY B O 1
ATOM 2333 N N . GLU B 1 133 ? -32.438 -28.531 8.859 1 35.16 133 GLU B N 1
ATOM 2334 C CA . GLU B 1 133 ? -32.094 -29.953 8.922 1 35.16 133 GLU B CA 1
ATOM 2335 C C . GLU B 1 133 ? -30.609 -30.141 9.195 1 35.16 133 GLU B C 1
ATOM 2337 O O . GLU B 1 133 ? -29.781 -29.391 8.672 1 35.16 133 GLU B O 1
ATOM 2342 N N . PRO B 1 134 ? -30.109 -30.875 10.258 1 31.72 134 PRO B N 1
ATOM 2343 C CA . PRO B 1 134 ? -28.75 -31.203 10.727 1 31.72 134 PRO B CA 1
ATOM 2344 C C . PRO B 1 134 ? -27.828 -31.641 9.594 1 31.72 134 PRO B C 1
ATOM 2346 O O . PRO B 1 134 ? -28.031 -32.719 9.023 1 31.72 134 PRO B O 1
ATOM 2349 N N . SER B 1 135 ? -27.719 -30.922 8.438 1 31.83 135 SER B N 1
ATOM 2350 C CA . SER B 1 135 ? -26.938 -31.625 7.438 1 31.83 135 SER B CA 1
ATOM 2351 C C . SER B 1 135 ? -25.531 -31.938 7.965 1 31.83 135 SER B C 1
ATOM 2353 O O . SER B 1 135 ? -24.969 -31.156 8.727 1 31.83 135 SER B O 1
ATOM 2355 N N . GLU B 1 136 ? -25.047 -33.188 7.812 1 29.98 136 GLU B N 1
ATOM 2356 C CA . GLU B 1 136 ? -23.797 -33.875 8.094 1 29.98 136 GLU B CA 1
ATOM 2357 C C . GLU B 1 136 ? -22.594 -33.094 7.621 1 29.98 136 GLU B C 1
ATOM 2359 O O . GLU B 1 136 ? -22.562 -32.594 6.488 1 29.98 136 GLU B O 1
ATOM 2364 N N . ARG B 1 137 ? -21.906 -32.375 8.477 1 24.45 137 ARG B N 1
ATOM 2365 C CA . ARG B 1 137 ? -20.656 -31.625 8.438 1 24.45 137 ARG B CA 1
ATOM 2366 C C . ARG B 1 137 ? -19.594 -32.375 7.648 1 24.45 137 ARG B C 1
ATOM 2368 O O . ARG B 1 137 ? -19.172 -33.469 8.047 1 24.45 137 ARG B O 1
ATOM 2375 N N . LEU B 1 138 ? -19.625 -32.375 6.312 1 25.09 138 LEU B N 1
ATOM 2376 C CA . LEU B 1 138 ? -18.547 -33 5.543 1 25.09 138 LEU B CA 1
ATOM 2377 C C . LEU B 1 138 ? -17.188 -32.406 5.949 1 25.09 138 LEU B C 1
ATOM 2379 O O . LEU B 1 138 ? -16.984 -31.203 5.906 1 25.09 138 LEU B O 1
ATOM 2383 N N . SER B 1 139 ? -16.422 -32.969 6.871 1 24.48 139 SER B N 1
ATOM 2384 C CA . SER B 1 139 ? -15.031 -32.875 7.309 1 24.48 139 SER B CA 1
ATOM 2385 C C . SER B 1 139 ? -14.078 -32.812 6.117 1 24.48 139 SER B C 1
ATOM 2387 O O . SER B 1 139 ? -13.844 -33.844 5.461 1 24.48 139 SER B O 1
ATOM 2389 N N . SER B 1 140 ? -14.219 -31.953 5.145 1 27.75 140 SER B N 1
ATOM 2390 C CA . SER B 1 140 ? -13.164 -32 4.137 1 27.75 140 SER B CA 1
ATOM 2391 C C . SER B 1 140 ? -11.781 -31.844 4.77 1 27.75 140 SER B C 1
ATOM 2393 O O . SER B 1 140 ? -11.477 -30.797 5.344 1 27.75 140 SER B O 1
ATOM 2395 N N . GLU B 1 141 ? -11.109 -32.875 5.23 1 28.39 141 GLU B N 1
ATOM 2396 C CA . GLU B 1 141 ? -9.719 -33.125 5.621 1 28.39 141 GLU B CA 1
ATOM 2397 C C . GLU B 1 141 ? -8.75 -32.625 4.555 1 28.39 141 GLU B C 1
ATOM 2399 O O . GLU B 1 141 ? -8.75 -33.125 3.428 1 28.39 141 GLU B O 1
ATOM 2404 N N . ILE B 1 142 ? -8.523 -31.344 4.355 1 26.62 142 ILE B N 1
ATOM 2405 C CA . ILE B 1 142 ? -7.34 -30.984 3.586 1 26.62 142 ILE B CA 1
ATOM 2406 C C . ILE B 1 142 ? -6.117 -31.688 4.172 1 26.62 142 ILE B C 1
ATOM 2408 O O . ILE B 1 142 ? -5.723 -31.422 5.309 1 26.62 142 ILE B O 1
ATOM 2412 N N . LYS B 1 143 ? -5.922 -32.906 3.865 1 26.45 143 LYS B N 1
ATOM 2413 C CA . LYS B 1 143 ? -4.746 -33.719 4.184 1 26.45 143 LYS B CA 1
ATOM 2414 C C . LYS B 1 143 ? -3.467 -33.031 3.732 1 26.45 143 LYS B C 1
ATOM 2416 O O . LYS B 1 143 ? -3.232 -32.844 2.533 1 26.45 143 LYS B O 1
ATOM 2421 N N . LEU B 1 144 ? -3.018 -31.906 4.387 1 26 144 LEU B N 1
ATOM 2422 C CA . LEU B 1 144 ? -1.653 -31.438 4.16 1 26 144 LEU B CA 1
ATOM 2423 C C . LEU B 1 144 ? -0.667 -32.594 4.238 1 26 144 LEU B C 1
ATOM 2425 O O . LEU B 1 144 ? -0.74 -33.438 5.152 1 26 144 LEU B O 1
ATOM 2429 N N . PRO B 1 145 ? 0.002 -32.906 3.193 1 27.27 145 PRO B N 1
ATOM 2430 C CA . PRO B 1 145 ? 0.915 -34.062 3.246 1 27.27 145 PRO B CA 1
ATOM 2431 C C . PRO B 1 145 ? 1.916 -33.969 4.395 1 27.27 145 PRO B C 1
ATOM 2433 O O . PRO B 1 145 ? 2.244 -32.875 4.844 1 27.27 145 PRO B O 1
ATOM 2436 N N . SER B 1 146 ? 1.898 -34.938 5.277 1 26.34 146 SER B N 1
ATOM 2437 C CA . SER B 1 146 ? 2.725 -35.188 6.453 1 26.34 146 SER B CA 1
ATOM 2438 C C . SER B 1 146 ? 4.207 -35.125 6.109 1 26.34 146 SER B C 1
ATOM 2440 O O . SER B 1 146 ? 4.723 -36 5.406 1 26.34 146 SER B O 1
ATOM 2442 N N . THR B 1 147 ? 4.742 -33.938 5.664 1 24.61 147 THR B N 1
ATOM 2443 C CA . THR B 1 147 ? 6.195 -33.969 5.508 1 24.61 147 THR B CA 1
ATOM 2444 C C . THR B 1 147 ? 6.855 -34.656 6.707 1 24.61 147 THR B C 1
ATOM 2446 O O . THR B 1 147 ? 6.367 -34.531 7.836 1 24.61 147 THR B O 1
ATOM 2449 N N . GLN B 1 148 ? 7.672 -35.719 6.426 1 25.17 148 GLN B N 1
ATOM 2450 C CA . GLN B 1 148 ? 8.578 -36.531 7.215 1 25.17 148 GLN B CA 1
ATOM 2451 C C . GLN B 1 148 ? 9.5 -35.688 8.078 1 25.17 148 GLN B C 1
ATOM 2453 O O . GLN B 1 148 ? 9.852 -34.562 7.695 1 25.17 148 GLN B O 1
ATOM 2458 N N . GLY B 1 149 ? 9.758 -35.938 9.375 1 23.05 149 GLY B N 1
ATOM 2459 C CA . GLY B 1 149 ? 10.336 -35.531 10.641 1 23.05 149 GLY B CA 1
ATOM 2460 C C . GLY B 1 149 ? 11.828 -35.25 10.562 1 23.05 149 GLY B C 1
ATOM 2461 O O . GLY B 1 149 ? 12.57 -35.594 11.492 1 23.05 149 GLY B O 1
ATOM 2462 N N . PHE B 1 150 ? 12.367 -34.5 9.539 1 24.09 150 PHE B N 1
ATOM 2463 C CA . PHE B 1 150 ? 13.812 -34.562 9.695 1 24.09 150 PHE B CA 1
ATOM 2464 C C . PHE B 1 150 ? 14.234 -34.125 11.086 1 24.09 150 PHE B C 1
ATOM 2466 O O . PHE B 1 150 ? 13.578 -33.281 11.695 1 24.09 150 PHE B O 1
ATOM 2473 N N . GLY B 1 151 ? 15.008 -34.906 11.773 1 21.11 151 GLY B N 1
ATOM 2474 C CA . GLY B 1 151 ? 15.609 -34.938 13.094 1 21.11 151 GLY B CA 1
ATOM 2475 C C . GLY B 1 151 ? 16.438 -33.688 13.398 1 21.11 151 GLY B C 1
ATOM 2476 O O . GLY B 1 151 ? 17.406 -33.406 12.695 1 21.11 151 GLY B O 1
ATOM 2477 N N . ALA B 1 152 ? 15.781 -32.594 13.711 1 19 152 ALA B N 1
ATOM 2478 C CA . ALA B 1 152 ? 16.406 -31.359 14.195 1 19 152 ALA B CA 1
ATOM 2479 C C . ALA B 1 152 ? 17.422 -31.656 15.297 1 19 152 ALA B C 1
ATOM 2481 O O . ALA B 1 152 ? 17.062 -32.188 16.359 1 19 152 ALA B O 1
ATOM 2482 N N . LYS B 1 153 ? 18.594 -32 14.883 1 21.61 153 LYS B N 1
ATOM 2483 C CA . LYS B 1 153 ? 19.656 -32.125 15.891 1 21.61 153 LYS B CA 1
ATOM 2484 C C . LYS B 1 153 ? 19.656 -30.875 16.797 1 21.61 153 LYS B C 1
ATOM 2486 O O . LYS B 1 153 ? 19.203 -29.812 16.391 1 21.61 153 LYS B O 1
ATOM 2491 N N . ASP B 1 154 ? 20.031 -30.984 18.031 1 21.61 154 ASP B N 1
ATOM 2492 C CA . ASP B 1 154 ? 20.078 -30.375 19.359 1 21.61 154 ASP B CA 1
ATOM 2493 C C . ASP B 1 154 ? 20.938 -29.109 19.359 1 21.61 154 ASP B C 1
ATOM 2495 O O . ASP B 1 154 ? 22.172 -29.203 19.312 1 21.61 154 ASP B O 1
ATOM 2499 N N . ILE B 1 155 ? 20.703 -28.188 18.359 1 21.89 155 ILE B N 1
ATOM 2500 C CA . ILE B 1 155 ? 21.734 -27.156 18.469 1 21.89 155 ILE B CA 1
ATOM 2501 C C . ILE B 1 155 ? 21.734 -26.578 19.875 1 21.89 155 ILE B C 1
ATOM 2503 O O . ILE B 1 155 ? 20.672 -26.203 20.391 1 21.89 155 ILE B O 1
ATOM 2507 N N . GLN B 1 156 ? 22.797 -26.875 20.531 1 22.98 156 GLN B N 1
ATOM 2508 C CA . GLN B 1 156 ? 23.203 -26.578 21.906 1 22.98 156 GLN B CA 1
ATOM 2509 C C . GLN B 1 156 ? 23.094 -25.078 22.188 1 22.98 156 GLN B C 1
ATOM 2511 O O . GLN B 1 156 ? 23.141 -24.266 21.266 1 22.98 156 GLN B O 1
ATOM 2516 N N . SER B 1 157 ? 22.703 -24.656 23.438 1 21.39 157 SER B N 1
ATOM 2517 C CA . SER B 1 157 ? 22.203 -23.578 24.281 1 21.39 157 SER B CA 1
ATOM 2518 C C . SER B 1 157 ? 23.219 -22.438 24.375 1 21.39 157 SER B C 1
ATOM 2520 O O . SER B 1 157 ? 24.297 -22.594 24.969 1 21.39 157 SER B O 1
ATOM 2522 N N . PRO B 1 158 ? 23.547 -21.75 23.188 1 22.62 158 PRO B N 1
ATOM 2523 C CA . PRO B 1 158 ? 24.625 -20.875 23.656 1 22.62 158 PRO B CA 1
ATOM 2524 C C . PRO B 1 158 ? 24.203 -20.016 24.844 1 22.62 158 PRO B C 1
ATOM 2526 O O . PRO B 1 158 ? 23.016 -19.766 25.047 1 22.62 158 PRO B O 1
ATOM 2529 N N . SER B 1 159 ? 25.141 -19.766 25.703 1 20.59 159 SER B N 1
ATOM 2530 C CA . SER B 1 159 ? 25.203 -19.188 27.047 1 20.59 159 SER B CA 1
ATOM 2531 C C . SER B 1 159 ? 24.766 -17.734 27.047 1 20.59 159 SER B C 1
ATOM 2533 O O . SER B 1 159 ? 24.828 -17.062 26.016 1 20.59 159 SER B O 1
ATOM 2535 N N . LYS B 1 160 ? 24.391 -17.156 28.266 1 21.8 160 LYS B N 1
ATOM 2536 C CA . LYS B 1 160 ? 23.609 -16.141 28.953 1 21.8 160 LYS B CA 1
ATOM 2537 C C . LYS B 1 160 ? 24.234 -14.75 28.75 1 21.8 160 LYS B C 1
ATOM 2539 O O . LYS B 1 160 ? 23.844 -13.789 29.422 1 21.8 160 LYS B O 1
ATOM 2544 N N . GLU B 1 161 ? 25.156 -14.516 27.703 1 24.25 161 GLU B N 1
ATOM 25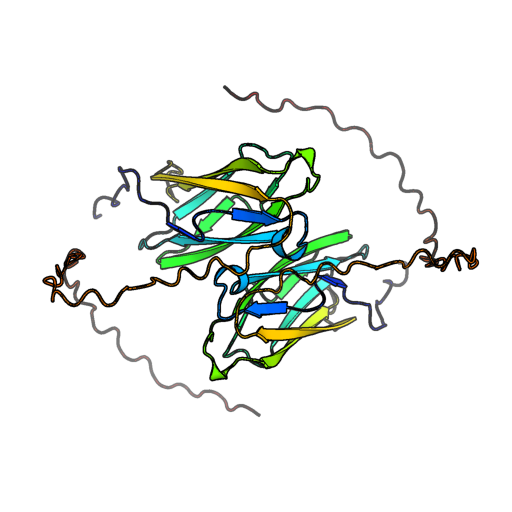45 C CA . GLU B 1 161 ? 25.891 -13.391 28.281 1 24.25 161 GLU B CA 1
ATOM 2546 C C . GLU B 1 161 ? 24.984 -12.18 28.484 1 24.25 161 GLU B C 1
ATOM 2548 O O . GLU B 1 161 ? 23.969 -12.047 27.812 1 24.25 161 GLU B O 1
ATOM 2553 N N . ASP B 1 162 ? 25.484 -11.18 29.188 1 23.55 162 ASP B N 1
ATOM 2554 C CA . ASP B 1 162 ? 25.203 -10.133 30.172 1 23.55 162 ASP B CA 1
ATOM 2555 C C . ASP B 1 162 ? 24.656 -8.883 29.484 1 23.55 162 ASP B C 1
ATOM 2557 O O . ASP B 1 162 ? 25.344 -8.281 28.656 1 23.55 162 ASP B O 1
ATOM 2561 N N . LEU B 1 163 ? 23.438 -8.945 29.047 1 21.25 163 LEU B N 1
ATOM 2562 C CA . LEU B 1 163 ? 22.719 -7.777 28.562 1 21.25 163 LEU B CA 1
ATOM 2563 C C . LEU B 1 163 ? 23.031 -6.555 29.438 1 21.25 163 LEU B C 1
ATOM 2565 O O . LEU B 1 163 ? 22.875 -6.598 30.656 1 21.25 163 LEU B O 1
ATOM 2569 N N . LEU B 1 164 ? 24.062 -5.922 28.875 1 24 164 LEU B N 1
ATOM 2570 C CA . LEU B 1 164 ? 24.406 -4.73 29.656 1 24 164 LEU B CA 1
ATOM 2571 C C . LEU B 1 164 ? 23.172 -3.85 29.875 1 24 164 LEU B C 1
ATOM 2573 O O . LEU B 1 164 ? 22.344 -3.707 28.969 1 24 164 LEU B O 1
ATOM 2577 N N . PRO B 1 165 ? 22.859 -3.6 31 1 20.66 165 PRO B N 1
ATOM 2578 C CA . PRO B 1 165 ? 21.719 -2.863 31.562 1 20.66 165 PRO B CA 1
ATOM 2579 C C . PRO B 1 165 ? 21.422 -1.571 30.812 1 20.66 165 PRO B C 1
ATOM 2581 O O . PRO B 1 165 ? 22.312 -1.017 30.156 1 20.66 165 PRO B O 1
ATOM 2584 N N . LEU B 1 166 ? 20.156 -1.378 30.641 1 20.34 166 LEU B N 1
ATOM 2585 C CA . LEU B 1 166 ? 19.453 -0.223 30.094 1 20.34 166 LEU B CA 1
ATOM 2586 C C . LEU B 1 166 ? 20.062 1.077 30.609 1 20.34 166 LEU B C 1
ATOM 2588 O O . LEU B 1 166 ? 20.859 1.068 31.547 1 20.34 166 LEU B O 1
ATOM 2592 N N . PHE B 1 167 ? 19.25 2.178 30.844 1 19.73 167 PHE B N 1
ATOM 2593 C CA . PHE B 1 167 ? 19.828 3.271 31.625 1 19.73 167 PHE B CA 1
ATOM 2594 C C . PHE B 1 167 ? 20.344 2.768 32.969 1 19.73 167 PHE B C 1
ATOM 2596 O O . PHE B 1 167 ? 19.844 1.775 33.5 1 19.73 167 PHE B O 1
#

pLDDT: mean 74.05, std 31.97, range [19.0, 98.81]

Radius of gyration: 25.53 Å; Cα contacts (8 Å, |Δi|>4): 568; chains: 2; bounding box: 63×74×62 Å

Solvent-accessible surface area (backbone atoms only — not comparable to full-atom values): 20153 Å² total; per-residue (Å²): 126,74,77,71,82,65,68,78,52,80,39,88,58,51,54,41,62,71,55,45,70,27,25,72,56,29,74,80,34,36,49,41,67,36,36,39,50,32,86,42,90,53,56,33,24,39,40,56,44,59,76,48,62,87,37,42,47,61,54,77,44,57,51,73,38,53,48,64,33,68,51,80,36,44,40,31,59,73,55,87,47,80,90,47,40,77,44,73,45,40,34,38,40,34,32,20,37,61,85,79,61,44,76,27,24,63,39,75,29,47,32,33,31,32,73,46,42,66,68,57,67,69,55,77,65,76,71,68,66,73,78,69,74,83,70,81,76,76,76,79,71,78,73,66,80,77,75,80,74,81,76,78,76,78,80,77,77,81,79,79,79,76,73,76,72,73,136,128,75,76,73,81,66,69,79,52,79,40,87,59,50,55,41,60,70,56,46,71,28,25,71,55,28,74,79,34,37,50,39,67,37,37,39,51,32,87,41,91,53,54,34,25,40,38,56,45,58,77,48,63,86,36,42,49,60,55,76,45,58,51,74,38,55,48,64,31,68,50,78,35,44,39,32,59,75,54,85,47,79,90,48,40,77,42,74,45,41,34,38,39,34,32,19,38,61,85,79,61,43,76,26,22,64,38,76,30,45,32,32,32,32,72,47,44,64,70,59,67,72,54,77,65,76,72,69,66,82,71,72,77,85,70,82,79,77,76,79,74,77,74,70,80,78,77,80,74,79,78,77,73,78,78,75,78,81,78,81,78,77,75,74,74,70,135

Foldseek 3Di:
DPPPPPLVAADEWDKPPLAQEAELADVVSQKDKMKTFAQAQAKKKKAKDWPCCVQKDKDCRIDMDGHGGMDIIMMGGPDSDPVQAPDKIWMKMFIADPPPRHTSHIGIYIYGYHYDDDDPPPPPPPPPPPPPDPPDPPPPCPPPDPPDDPCPDDPDDPDDDDPDDDD/DPPPPPLVAADEWDKPPLAQEAELADVVSQKDKMKTFAQAQAKKKKAKDWPCCVQKDKDCRIDMDGHGGMDIIMMGGPDRDPVQAPDKIWMKMWIADPPPRHTSHIGIYIYGYHYDDDDPPPPPPPPPPPPPDPPDPPPPPPPPDPPDDPDPPDPDDPDDDDPDDDD

Sequence (334 aa):
MQPGTALDGKVPVFAFPSSVDFYLGSQSTYKRVVTLYNPYEFAVRFKVYCTAPDKYIVVDPEGSIKPMCQIDLVFRHNALIPANCNVTDKFRIQLQDHATKQVIGKKDIPATLHPGVPDSKNDDRLSVSPSGEPSERLSSEIKLPSTQGFGAKDIQSPSKEDLLPLFMQPGTALDGKVPVFAFPSSVDFYLGSQSTYKRVVTLYNPYEFAVRFKVYCTAPDKYIVVDPEGSIKPMCQIDLVFRHNALIPANCNVTDKFRIQLQDHATKQVIGKKDIPATLHPGVPDSKNDDRLSVSPSGEPSERLSSEIKLPSTQGFGAKDIQSPSKEDLLPLF

Nearest PDB structures (foldseek):
  3dsn-assembly1_A  TM=7.939E-01  e=8.488E-07  Yersinia pestis
  6tqu-assembly2_B  TM=7.456E-01  e=7.105E-07  Homo sapiens
  6lp4-assembly1_A  TM=7.733E-01  e=1.212E-06  Saccharomyces cerevisiae S288C
  8hqu-assembly1_A  TM=7.628E-01  e=1.730E-06  Saccharomyces cerevisiae
  1wic-assembly1_A  TM=5.981E-01  e=5.604E-07  Mus musculus